Protein AF-A0A9D5RA52-F1 (afdb_monomer_lite)

Radius of gyration: 27.97 Å; chains: 1; bounding box: 70×40×98 Å

Structure (mmCIF, N/CA/C/O backbone):
data_AF-A0A9D5RA52-F1
#
_entry.id   AF-A0A9D5RA52-F1
#
loop_
_atom_site.group_PDB
_atom_site.id
_atom_site.type_symbol
_atom_site.label_atom_id
_atom_site.label_alt_id
_atom_site.label_comp_id
_atom_site.label_asym_id
_atom_site.label_entity_id
_atom_site.label_seq_id
_atom_site.pdbx_PDB_ins_code
_atom_site.Cartn_x
_atom_site.Cartn_y
_atom_site.Cartn_z
_atom_site.occupancy
_atom_site.B_iso_or_equiv
_atom_site.auth_seq_id
_atom_site.auth_comp_id
_atom_site.auth_asym_id
_atom_site.auth_atom_id
_atom_site.pdbx_PDB_model_num
ATOM 1 N N . MET A 1 1 ? 50.352 -23.215 -69.729 1.00 33.91 1 MET A N 1
ATOM 2 C CA . MET A 1 1 ? 50.800 -24.127 -68.651 1.00 33.91 1 MET A CA 1
ATOM 3 C C . MET A 1 1 ? 51.083 -23.290 -67.399 1.00 33.91 1 MET A C 1
ATOM 5 O O . MET A 1 1 ? 51.862 -22.359 -67.508 1.00 33.91 1 MET A O 1
ATOM 9 N N . LYS A 1 2 ? 50.425 -23.619 -66.269 1.00 36.16 2 LYS A N 1
ATOM 10 C CA . LYS A 1 2 ? 50.589 -23.120 -64.872 1.00 36.16 2 LYS A CA 1
ATOM 11 C C . LYS A 1 2 ? 50.093 -21.704 -64.461 1.00 36.16 2 LYS A C 1
ATOM 13 O O . LYS A 1 2 ? 50.838 -20.739 -64.425 1.00 36.16 2 LYS A O 1
ATOM 18 N N . THR A 1 3 ? 48.811 -21.676 -64.070 1.00 39.06 3 THR A N 1
ATOM 19 C CA . THR A 1 3 ? 48.160 -21.135 -62.836 1.00 39.06 3 THR A CA 1
ATOM 20 C C . THR A 1 3 ? 48.939 -20.335 -61.768 1.00 39.06 3 THR A C 1
ATOM 22 O O . THR A 1 3 ? 49.945 -20.840 -61.271 1.00 39.06 3 THR A O 1
ATOM 25 N N . LYS A 1 4 ? 48.297 -19.275 -61.218 1.00 39.50 4 LYS A N 1
ATOM 26 C CA . LYS A 1 4 ? 47.919 -19.114 -59.774 1.00 39.50 4 LYS A CA 1
ATOM 27 C C . LYS A 1 4 ? 47.053 -17.848 -59.513 1.00 39.50 4 LYS A C 1
ATOM 29 O O . LYS A 1 4 ? 47.484 -16.750 -59.824 1.00 39.50 4 LYS A O 1
ATOM 34 N N . SER A 1 5 ? 45.757 -18.023 -59.192 1.00 37.44 5 SER A N 1
ATOM 35 C CA . SER A 1 5 ? 45.053 -17.760 -57.896 1.00 37.44 5 SER A CA 1
ATOM 36 C C . SER A 1 5 ? 44.800 -16.275 -57.549 1.00 37.44 5 SER A C 1
ATOM 38 O O . SER A 1 5 ? 45.741 -15.561 -57.237 1.00 37.44 5 SER A O 1
ATOM 40 N N . ARG A 1 6 ? 43.579 -15.739 -57.743 1.00 44.03 6 ARG A N 1
ATOM 41 C CA . ARG A 1 6 ? 42.408 -15.670 -56.814 1.00 44.03 6 ARG A CA 1
ATOM 42 C C . ARG A 1 6 ? 42.654 -14.870 -55.517 1.00 44.03 6 ARG A C 1
ATOM 44 O O . ARG A 1 6 ? 43.386 -15.346 -54.667 1.00 44.03 6 ARG A O 1
ATOM 51 N N . ASN A 1 7 ? 41.946 -13.741 -55.384 1.00 39.06 7 ASN A N 1
ATOM 52 C CA . ASN A 1 7 ? 41.422 -13.094 -54.160 1.00 39.06 7 ASN A CA 1
ATOM 53 C C . ASN A 1 7 ? 40.363 -12.073 -54.647 1.00 39.06 7 ASN A C 1
ATOM 55 O O . ASN A 1 7 ? 40.723 -11.011 -55.134 1.00 39.06 7 ASN A O 1
ATOM 59 N N . LEU A 1 8 ? 39.104 -12.439 -54.908 1.00 34.97 8 LEU A N 1
ATOM 60 C CA . LEU A 1 8 ? 37.992 -12.659 -53.968 1.00 34.97 8 LEU A CA 1
ATOM 61 C C . LEU A 1 8 ? 37.788 -11.498 -52.970 1.00 34.97 8 LEU A C 1
ATOM 63 O O . LEU A 1 8 ? 38.053 -11.650 -51.784 1.00 34.97 8 LEU A O 1
ATOM 67 N N . ILE A 1 9 ? 37.287 -10.352 -53.444 1.00 37.38 9 ILE A N 1
ATOM 68 C CA . ILE A 1 9 ? 36.588 -9.388 -52.581 1.00 37.38 9 ILE A CA 1
ATOM 69 C C . ILE A 1 9 ? 35.105 -9.746 -52.653 1.00 37.38 9 ILE A C 1
ATOM 71 O O . ILE A 1 9 ? 34.437 -9.525 -53.662 1.00 37.38 9 ILE A O 1
ATOM 75 N N . VAL A 1 10 ? 34.634 -10.398 -51.594 1.00 37.44 10 VAL A N 1
ATOM 76 C CA . VAL A 1 10 ? 33.229 -10.734 -51.376 1.00 37.44 10 VAL A CA 1
ATOM 77 C C . VAL A 1 10 ? 32.515 -9.464 -50.926 1.00 37.44 10 VAL A C 1
ATOM 79 O O . VAL A 1 10 ? 32.794 -8.930 -49.857 1.00 37.44 10 VAL A O 1
ATOM 82 N N . VAL A 1 11 ? 31.592 -8.989 -51.755 1.00 38.44 11 VAL A N 1
ATOM 83 C CA . VAL A 1 11 ? 30.575 -8.001 -51.388 1.00 38.44 11 VAL A CA 1
ATOM 84 C C . VAL A 1 11 ? 29.595 -8.699 -50.442 1.00 38.44 11 VAL A C 1
ATOM 86 O O . VAL A 1 11 ? 28.806 -9.529 -50.888 1.00 38.44 11 VAL A O 1
AT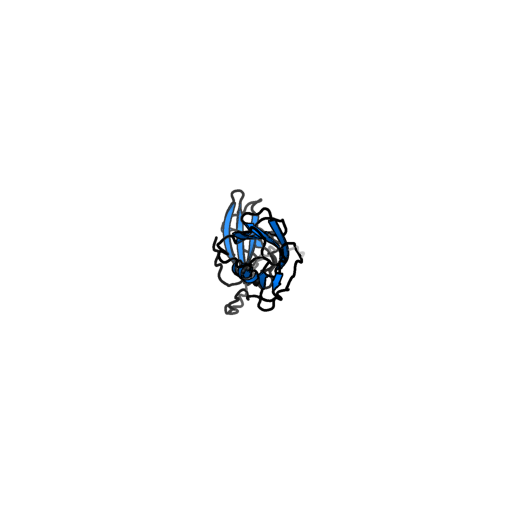OM 89 N N . PHE A 1 12 ? 29.656 -8.414 -49.139 1.00 33.97 12 PHE A N 1
ATOM 90 C CA . PHE A 1 12 ? 28.629 -8.859 -48.192 1.00 33.97 12 PHE A CA 1
ATOM 91 C C . PHE A 1 12 ? 27.568 -7.762 -48.062 1.00 33.97 12 PHE A C 1
ATOM 93 O O . PHE A 1 12 ? 27.671 -6.843 -47.255 1.00 33.97 12 PHE A O 1
ATOM 100 N N . LEU A 1 13 ? 26.562 -7.856 -48.927 1.00 32.31 13 LEU A N 1
ATOM 101 C CA . LEU A 1 13 ? 25.319 -7.100 -48.857 1.00 32.31 13 LEU A CA 1
ATOM 102 C C . LEU A 1 13 ? 24.406 -7.844 -47.864 1.00 32.31 13 LEU A C 1
ATOM 104 O O . LEU A 1 13 ? 23.760 -8.824 -48.230 1.00 32.31 13 LEU A O 1
ATOM 108 N N . MET A 1 14 ? 24.408 -7.456 -46.588 1.00 33.59 14 MET A N 1
ATOM 109 C CA . MET A 1 14 ? 23.508 -8.047 -45.589 1.00 33.59 14 MET A CA 1
ATOM 110 C C . MET A 1 14 ? 22.156 -7.325 -45.649 1.00 33.59 14 MET A C 1
ATOM 112 O O . MET A 1 14 ? 21.929 -6.323 -44.980 1.00 33.59 14 MET A O 1
ATOM 116 N N . VAL A 1 15 ? 21.265 -7.821 -46.508 1.00 33.69 15 VAL A N 1
ATOM 117 C CA . VAL A 1 15 ? 19.844 -7.451 -46.520 1.00 33.69 15 VAL A CA 1
ATOM 118 C C . VAL A 1 15 ? 19.161 -8.287 -45.444 1.00 33.69 15 VAL A C 1
ATOM 120 O O . VAL A 1 15 ? 18.898 -9.471 -45.645 1.00 33.69 15 VAL A O 1
ATOM 123 N N . PHE A 1 16 ? 18.907 -7.689 -44.281 1.00 36.25 16 PHE A N 1
ATOM 124 C CA . PHE A 1 16 ? 18.055 -8.294 -43.262 1.00 36.25 16 PHE A CA 1
ATOM 125 C C . PHE A 1 16 ? 16.600 -8.010 -43.654 1.00 36.25 16 PHE A C 1
ATOM 127 O O . PHE A 1 16 ? 16.095 -6.901 -43.486 1.00 36.25 16 PHE A O 1
ATOM 134 N N . ALA A 1 17 ? 15.949 -8.992 -44.277 1.00 34.25 17 ALA A N 1
ATOM 135 C CA . ALA A 1 17 ? 14.541 -8.915 -44.636 1.00 34.25 17 ALA A CA 1
ATOM 136 C C . ALA A 1 17 ? 13.691 -8.992 -43.359 1.00 34.25 17 ALA A C 1
ATOM 138 O O . ALA A 1 17 ? 13.473 -10.066 -42.801 1.00 34.25 17 ALA A O 1
ATOM 139 N N . PHE A 1 18 ? 13.236 -7.833 -42.893 1.00 35.62 18 PHE A N 1
ATOM 140 C CA . PHE A 1 18 ? 12.269 -7.704 -41.811 1.00 35.62 18 PHE A CA 1
ATOM 141 C C . PHE A 1 18 ? 10.879 -8.037 -42.369 1.00 35.62 18 PHE A C 1
ATOM 143 O O . PHE A 1 18 ? 10.234 -7.218 -43.024 1.00 35.62 18 PHE A O 1
ATOM 150 N N . VAL A 1 19 ? 10.441 -9.283 -42.190 1.00 34.47 19 VAL A N 1
ATOM 151 C CA . VAL A 1 19 ? 9.079 -9.704 -42.530 1.00 34.47 19 VAL A CA 1
ATOM 152 C C . VAL A 1 19 ? 8.165 -9.282 -41.380 1.00 34.47 19 VAL A C 1
ATOM 154 O O . VAL A 1 19 ? 8.004 -10.009 -40.404 1.00 34.47 19 VAL A O 1
ATOM 157 N N . CYS A 1 20 ? 7.571 -8.091 -41.494 1.00 35.75 20 CYS A N 1
ATOM 158 C CA . CYS A 1 20 ? 6.449 -7.669 -40.655 1.00 35.75 20 CYS A CA 1
ATOM 159 C C . CYS A 1 20 ? 5.218 -8.521 -40.987 1.00 35.75 20 CYS A C 1
ATOM 161 O O . CYS A 1 20 ? 4.460 -8.210 -41.908 1.00 35.75 20 CYS A O 1
ATOM 163 N N . GLY A 1 21 ? 5.004 -9.593 -40.228 1.00 35.12 21 GLY A N 1
ATOM 164 C CA . GLY A 1 21 ? 3.682 -10.195 -40.109 1.00 35.12 21 GLY A CA 1
ATOM 165 C C . GLY A 1 21 ? 2.766 -9.212 -39.388 1.00 35.12 21 GLY A C 1
ATOM 166 O O . GLY A 1 21 ? 2.884 -9.030 -38.180 1.00 35.12 21 GLY A O 1
ATOM 167 N N . VAL A 1 22 ? 1.876 -8.555 -40.132 1.00 36.81 22 VAL A N 1
ATOM 168 C CA . VAL A 1 22 ? 0.819 -7.710 -39.571 1.00 36.81 22 VAL A CA 1
ATOM 169 C C . VAL A 1 22 ? -0.213 -8.632 -38.926 1.00 36.81 22 VAL A C 1
ATOM 171 O O . VAL A 1 22 ? -1.174 -9.054 -39.566 1.00 36.81 22 VAL A O 1
ATOM 174 N N . PHE A 1 23 ? -0.008 -8.982 -37.660 1.00 37.00 23 PHE A N 1
ATOM 175 C CA . PHE A 1 23 ? -1.112 -9.439 -36.830 1.00 37.00 23 PHE A CA 1
ATOM 176 C C . PHE A 1 23 ? -1.843 -8.195 -36.341 1.00 37.00 23 PHE A C 1
ATOM 178 O O . PHE A 1 23 ? -1.255 -7.329 -35.696 1.00 37.00 23 PHE A O 1
ATOM 185 N N . ALA A 1 24 ? -3.124 -8.089 -36.690 1.00 31.97 24 ALA A N 1
ATOM 186 C CA . ALA A 1 24 ? -4.017 -7.134 -36.063 1.00 31.97 24 ALA A CA 1
ATOM 187 C C . ALA A 1 24 ? -4.096 -7.493 -34.575 1.00 31.97 24 ALA A C 1
ATOM 189 O O . ALA A 1 24 ? -4.827 -8.400 -34.182 1.00 31.97 24 ALA A O 1
ATOM 190 N N . VAL A 1 25 ? -3.298 -6.812 -33.755 1.00 37.78 25 VAL A N 1
ATOM 191 C CA . VAL A 1 25 ? -3.443 -6.855 -32.305 1.00 37.78 25 VAL A CA 1
ATOM 192 C C . VAL A 1 25 ? -4.688 -6.030 -32.014 1.00 37.78 25 VAL A C 1
ATOM 194 O O . VAL A 1 25 ? -4.645 -4.803 -31.968 1.00 37.78 25 VAL A O 1
ATOM 197 N N . THR A 1 26 ? -5.846 -6.681 -31.922 1.00 34.94 26 THR A N 1
ATOM 198 C CA . THR A 1 26 ? -7.008 -6.027 -31.321 1.00 34.94 26 THR A CA 1
ATOM 199 C C . THR A 1 26 ? -6.594 -5.640 -29.904 1.00 34.94 26 THR A C 1
ATOM 201 O O . THR A 1 26 ? -6.104 -6.526 -29.196 1.00 34.94 26 THR A O 1
ATOM 204 N N . PRO A 1 27 ? -6.734 -4.372 -29.479 1.00 33.72 27 PRO A N 1
ATOM 205 C CA . PRO A 1 27 ? -6.420 -4.001 -28.111 1.00 33.72 27 PRO A CA 1
ATOM 206 C C . PRO A 1 27 ? -7.337 -4.810 -27.197 1.00 33.72 27 PRO A C 1
ATOM 208 O O . PRO A 1 27 ? -8.539 -4.561 -27.121 1.00 33.72 27 PRO A O 1
ATOM 211 N N . LEU A 1 28 ? -6.773 -5.827 -26.545 1.00 34.44 28 LEU A N 1
ATOM 212 C CA . LEU A 1 28 ? -7.390 -6.406 -25.369 1.00 34.44 28 LEU A CA 1
ATOM 213 C C . LEU A 1 28 ? -7.326 -5.284 -24.337 1.00 34.44 28 LEU A C 1
ATOM 215 O O . LEU A 1 28 ? -6.237 -4.872 -23.934 1.00 34.44 28 LEU A O 1
ATOM 219 N N . THR A 1 29 ? -8.478 -4.733 -23.980 1.00 36.31 29 THR A N 1
ATOM 220 C CA . THR A 1 29 ? -8.625 -3.865 -22.817 1.00 36.31 29 THR A CA 1
ATOM 221 C C . THR A 1 29 ? -8.191 -4.665 -21.593 1.00 36.31 29 THR A C 1
ATOM 223 O O . THR A 1 29 ? -8.967 -5.413 -21.005 1.00 36.31 29 THR A O 1
ATOM 226 N N . ALA A 1 30 ? -6.910 -4.563 -21.248 1.00 36.31 30 ALA A N 1
ATOM 227 C CA . ALA A 1 30 ? -6.361 -5.104 -20.022 1.00 36.31 30 ALA A CA 1
ATOM 228 C C . ALA A 1 30 ? -6.582 -4.049 -18.943 1.00 36.31 30 ALA A C 1
ATOM 230 O O . ALA A 1 30 ? -5.702 -3.249 -18.641 1.00 36.31 30 ALA A O 1
ATOM 231 N N . ASN A 1 31 ? -7.786 -4.039 -18.375 1.00 45.06 31 ASN A N 1
ATOM 232 C CA . ASN A 1 31 ? -7.954 -3.464 -17.051 1.00 45.06 31 ASN A CA 1
ATOM 233 C C . ASN A 1 31 ? -6.973 -4.220 -16.144 1.00 45.06 31 ASN A C 1
ATOM 235 O O . ASN A 1 31 ? -6.994 -5.453 -16.165 1.00 45.06 31 ASN A O 1
ATOM 239 N N . ALA A 1 32 ? -6.124 -3.531 -15.373 1.00 48.47 32 ALA A N 1
ATOM 240 C CA . ALA A 1 32 ? -5.515 -4.157 -14.203 1.00 48.47 32 ALA A CA 1
ATOM 241 C C . ALA A 1 32 ? -6.683 -4.729 -13.395 1.00 48.47 32 ALA A C 1
ATOM 243 O O . ALA A 1 32 ? -7.509 -3.967 -12.887 1.00 48.47 32 ALA A O 1
ATOM 244 N N . ALA A 1 33 ? -6.864 -6.049 -13.442 1.00 56.44 33 ALA A N 1
ATOM 245 C CA . ALA A 1 33 ? -8.065 -6.656 -12.909 1.00 56.44 33 ALA A CA 1
ATOM 246 C C . ALA A 1 33 ? -8.063 -6.394 -11.406 1.00 56.44 33 ALA A C 1
ATOM 248 O O . ALA A 1 33 ? -7.079 -6.680 -10.723 1.00 56.44 33 ALA A O 1
ATOM 249 N N . GLU A 1 34 ? -9.145 -5.807 -10.894 1.00 60.78 34 GLU A N 1
ATOM 250 C CA . GLU A 1 34 ? -9.331 -5.785 -9.455 1.00 60.78 34 GLU A CA 1
ATOM 251 C C . GLU A 1 34 ? -9.387 -7.236 -8.983 1.00 60.78 34 GLU A C 1
ATOM 253 O O . GLU A 1 34 ? -10.188 -8.047 -9.464 1.00 60.78 34 GLU A O 1
ATOM 258 N N . ARG A 1 35 ? -8.492 -7.571 -8.062 1.00 65.75 35 ARG A N 1
ATOM 259 C CA . ARG A 1 35 ? -8.339 -8.908 -7.526 1.00 65.75 35 ARG A CA 1
ATOM 260 C C . ARG A 1 35 ? -9.517 -9.224 -6.605 1.00 65.75 35 ARG A C 1
ATOM 262 O O . ARG A 1 35 ? -9.492 -8.941 -5.406 1.00 65.75 35 ARG A O 1
ATOM 269 N N . ALA A 1 36 ? -10.563 -9.808 -7.184 1.00 65.25 36 ALA A N 1
ATOM 270 C CA . ALA A 1 36 ? -11.794 -10.165 -6.481 1.00 65.25 36 ALA A CA 1
ATOM 271 C C . ALA A 1 36 ? -11.682 -11.453 -5.637 1.00 65.25 36 ALA A C 1
ATOM 273 O O . ALA A 1 36 ? -12.564 -11.723 -4.827 1.00 65.25 36 ALA A O 1
ATOM 274 N N . ASP A 1 37 ? -10.623 -12.251 -5.811 1.00 70.62 37 ASP A N 1
ATOM 275 C CA . ASP A 1 37 ? -10.425 -13.558 -5.161 1.00 70.62 37 ASP A CA 1
ATOM 276 C C . ASP A 1 37 ? -9.571 -13.504 -3.883 1.00 70.62 37 ASP A C 1
ATOM 278 O O . ASP A 1 37 ? -9.225 -14.546 -3.323 1.00 70.62 37 ASP A O 1
ATOM 282 N N . ARG A 1 38 ? -9.193 -12.313 -3.409 1.00 82.06 38 ARG A N 1
ATOM 283 C CA . ARG A 1 38 ? -8.396 -12.208 -2.183 1.00 82.06 38 ARG A CA 1
ATOM 284 C C . ARG A 1 38 ? -9.237 -12.525 -0.944 1.00 82.06 38 ARG A C 1
ATOM 286 O O . ARG A 1 38 ? -10.377 -12.082 -0.810 1.00 82.06 38 ARG A O 1
ATOM 293 N N . ASP A 1 39 ? -8.624 -13.237 -0.010 1.00 85.69 39 ASP A N 1
ATOM 294 C CA . ASP A 1 39 ? -9.223 -13.533 1.286 1.00 85.69 39 ASP A CA 1
ATOM 295 C C . ASP A 1 39 ? -8.891 -12.424 2.298 1.00 85.69 39 ASP A C 1
ATOM 297 O O . ASP A 1 39 ? -7.739 -11.991 2.412 1.00 85.69 39 ASP A O 1
ATOM 301 N N . ILE A 1 40 ? -9.902 -11.954 3.030 1.00 90.94 40 ILE A N 1
ATOM 302 C CA . ILE A 1 40 ? -9.732 -10.994 4.125 1.00 90.94 40 ILE A CA 1
ATOM 303 C C . ILE A 1 40 ? -9.774 -11.783 5.426 1.00 90.94 40 ILE A C 1
ATOM 305 O O . ILE A 1 40 ? -10.829 -12.212 5.897 1.00 90.94 40 ILE A O 1
ATOM 309 N N . VAL A 1 41 ? -8.604 -11.937 6.035 1.00 92.31 41 VAL A N 1
ATOM 310 C CA . VAL A 1 41 ? -8.467 -12.704 7.267 1.00 92.31 41 VAL A CA 1
ATOM 311 C C . VAL A 1 41 ? -8.920 -11.851 8.446 1.00 92.31 41 VAL A C 1
ATOM 313 O O . VAL A 1 41 ? -8.336 -10.808 8.739 1.00 92.31 41 VAL A O 1
ATOM 316 N N . ALA A 1 42 ? -9.952 -12.305 9.156 1.00 94.25 42 ALA A N 1
ATOM 317 C CA . ALA A 1 42 ? -10.346 -11.679 10.409 1.00 94.25 42 ALA A CA 1
ATOM 318 C C . ALA A 1 42 ? -9.238 -11.844 11.461 1.00 94.25 42 ALA A C 1
ATOM 320 O O . ALA A 1 42 ? -8.644 -12.915 11.595 1.00 94.25 42 ALA A O 1
ATOM 321 N N . VAL A 1 43 ? -8.977 -10.794 12.237 1.00 96.12 43 VAL A N 1
ATOM 322 C CA . VAL A 1 43 ? -7.940 -10.794 13.275 1.00 96.12 43 VAL A CA 1
ATOM 323 C C . VAL A 1 43 ? -8.507 -10.196 14.551 1.00 96.12 43 VAL A C 1
ATOM 325 O O . VAL A 1 43 ? -8.986 -9.066 14.536 1.00 96.12 43 VAL A O 1
ATOM 328 N N . ASP A 1 44 ? -8.399 -10.919 15.664 1.00 94.69 44 ASP A N 1
ATOM 329 C CA . ASP A 1 44 ? -8.536 -10.349 17.006 1.00 94.69 44 ASP A CA 1
ATOM 330 C C . ASP A 1 44 ? -7.136 -10.206 17.607 1.00 94.69 44 ASP A C 1
ATOM 332 O O . ASP A 1 44 ? -6.371 -11.169 17.679 1.00 94.69 44 ASP A O 1
ATOM 336 N N . SER A 1 45 ? -6.767 -8.979 17.966 1.00 92.00 45 SER A N 1
ATOM 337 C CA . SER A 1 45 ? -5.428 -8.691 18.483 1.00 92.00 45 SER A CA 1
ATOM 338 C C . SER A 1 45 ? -5.254 -9.053 19.957 1.00 92.00 45 SER A C 1
ATOM 340 O O . SER A 1 45 ? -4.113 -9.179 20.402 1.00 92.00 45 SER A O 1
ATOM 342 N N . GLY A 1 46 ? -6.347 -9.145 20.730 1.00 91.06 46 GLY A N 1
ATOM 343 C CA . GLY A 1 46 ? -6.299 -9.278 22.190 1.00 91.06 46 GLY A CA 1
ATOM 344 C C . GLY A 1 46 ? -5.511 -8.169 22.905 1.00 91.06 46 GLY A C 1
ATOM 345 O O . GLY A 1 46 ? -5.055 -8.364 24.032 1.00 91.06 46 GLY A O 1
ATOM 346 N N . ASN A 1 47 ? -5.274 -7.033 22.240 1.00 96.56 47 ASN A N 1
ATOM 347 C CA . ASN A 1 47 ? -4.485 -5.941 22.797 1.00 96.56 47 ASN A CA 1
ATOM 348 C C . ASN A 1 47 ? -5.301 -5.111 23.802 1.00 96.56 47 ASN A C 1
ATOM 350 O O . ASN A 1 47 ? -6.484 -5.346 24.025 1.00 96.56 47 ASN A O 1
ATOM 354 N N . SER A 1 48 ? -4.678 -4.101 24.410 1.00 96.38 48 SER A N 1
ATOM 355 C CA . SER A 1 48 ? -5.314 -3.266 25.439 1.00 96.38 48 SER A CA 1
ATOM 356 C C . SER A 1 48 ? -6.558 -2.500 24.972 1.00 96.38 48 SER A C 1
ATOM 358 O O . SER A 1 48 ? -7.299 -2.000 25.817 1.00 96.38 48 SER A O 1
ATOM 360 N N . PHE A 1 49 ? -6.774 -2.367 23.660 1.00 96.12 49 PHE A N 1
ATOM 361 C CA . PHE A 1 49 ? -7.956 -1.734 23.067 1.00 96.12 49 PHE A CA 1
ATOM 362 C C . PHE A 1 49 ? -8.917 -2.778 22.475 1.00 96.12 49 PHE A C 1
ATOM 364 O O . PHE A 1 49 ? -9.894 -2.397 21.841 1.00 96.12 49 PHE A O 1
ATOM 371 N N . ASN A 1 50 ? -8.641 -4.080 22.632 1.00 96.31 50 ASN A N 1
ATOM 372 C CA . ASN A 1 50 ? -9.374 -5.182 22.005 1.00 96.31 50 ASN A CA 1
ATOM 373 C C . ASN A 1 50 ? -9.639 -4.926 20.509 1.00 96.31 50 ASN A C 1
ATOM 375 O O . ASN A 1 50 ? -10.777 -4.999 20.039 1.00 96.31 50 ASN A O 1
ATOM 379 N N . MET A 1 51 ? -8.590 -4.554 19.766 1.00 96.88 51 MET A N 1
ATOM 380 C CA . MET A 1 51 ? -8.721 -4.261 18.337 1.00 96.88 51 MET A CA 1
ATOM 381 C C . MET A 1 51 ? -9.081 -5.526 17.554 1.00 96.88 51 MET A C 1
ATOM 383 O O . MET A 1 51 ? -8.445 -6.570 17.737 1.00 96.88 51 MET A O 1
ATOM 387 N N . ARG A 1 52 ? -10.060 -5.405 16.652 1.00 97.00 52 ARG A N 1
ATOM 388 C CA . ARG A 1 52 ? -10.584 -6.495 15.819 1.00 97.00 52 ARG A CA 1
ATOM 389 C C . ARG A 1 52 ? -10.747 -6.037 14.376 1.00 97.00 52 ARG A C 1
ATOM 391 O O . ARG A 1 52 ? -11.408 -5.032 14.132 1.00 97.00 52 ARG A O 1
ATOM 398 N N . LEU A 1 53 ? -10.208 -6.792 13.427 1.00 96.88 53 LEU A N 1
ATOM 399 C CA . LEU A 1 53 ? -10.502 -6.657 12.001 1.00 96.88 53 LEU A CA 1
ATOM 400 C C . LEU A 1 53 ? -11.466 -7.775 11.596 1.00 96.88 53 LEU A C 1
ATOM 402 O O . LEU A 1 53 ? -11.175 -8.950 11.813 1.00 96.88 53 LEU A O 1
ATOM 406 N N . SER A 1 54 ? -12.619 -7.420 11.034 1.00 96.00 54 SER A N 1
ATOM 407 C CA . SER A 1 54 ? -13.600 -8.400 10.560 1.00 96.00 54 SER A CA 1
ATOM 408 C C . SER A 1 54 ? -13.224 -8.973 9.190 1.00 96.00 54 SER A C 1
ATOM 410 O O . SER A 1 54 ? -12.471 -8.361 8.437 1.00 96.00 54 SER A O 1
ATOM 412 N N . ALA A 1 55 ? -13.832 -10.103 8.817 1.00 93.12 55 ALA A N 1
ATOM 413 C CA . ALA A 1 55 ? -13.722 -10.656 7.461 1.00 93.12 55 ALA A CA 1
ATOM 414 C C . ALA A 1 55 ? -14.323 -9.728 6.380 1.00 93.12 55 ALA A C 1
ATOM 416 O O . ALA A 1 55 ? -14.019 -9.861 5.204 1.00 93.12 55 ALA A O 1
ATOM 417 N N . GLY A 1 56 ? -15.156 -8.753 6.769 1.00 91.50 56 GLY A N 1
ATOM 418 C CA . GLY A 1 56 ? -15.618 -7.679 5.883 1.00 91.50 56 GLY A CA 1
ATOM 419 C C . GLY A 1 56 ? -14.626 -6.517 5.755 1.00 91.50 56 GLY A C 1
ATOM 420 O O . GLY A 1 56 ? -14.954 -5.503 5.149 1.00 91.50 56 GLY A O 1
ATOM 421 N N . GLY A 1 57 ? -13.444 -6.618 6.371 1.00 93.81 57 GLY A N 1
ATOM 422 C CA . GLY A 1 57 ? -12.395 -5.607 6.284 1.00 93.81 57 GLY A CA 1
ATOM 423 C C . GLY A 1 57 ? -12.624 -4.367 7.145 1.00 93.81 57 GLY A C 1
ATOM 424 O O . GLY A 1 57 ? -12.021 -3.324 6.892 1.00 93.81 57 GLY A O 1
ATOM 425 N N . VAL A 1 58 ? -13.488 -4.468 8.156 1.00 94.25 58 VAL A N 1
ATOM 426 C CA . VAL A 1 58 ? -13.805 -3.369 9.073 1.00 94.25 58 VAL A CA 1
ATOM 427 C C . VAL A 1 58 ? -13.019 -3.543 10.367 1.00 94.25 58 VAL A C 1
ATOM 429 O O . VAL A 1 58 ? -13.169 -4.549 11.061 1.00 94.25 58 VAL A O 1
ATOM 432 N N . LEU A 1 59 ? -12.181 -2.561 10.686 1.00 95.69 59 LEU A N 1
ATOM 433 C CA . LEU A 1 59 ? -11.439 -2.470 11.936 1.00 95.69 59 LEU A CA 1
ATOM 434 C C . LEU A 1 59 ? -12.338 -1.869 13.014 1.00 95.69 59 LEU A C 1
ATOM 436 O O . LEU A 1 59 ? -12.989 -0.861 12.772 1.00 95.69 59 LEU A O 1
ATOM 440 N N . THR A 1 60 ? -12.330 -2.449 14.207 1.00 94.94 60 THR A N 1
ATOM 441 C CA . THR A 1 60 ? -13.041 -1.965 15.393 1.00 94.94 60 THR A CA 1
ATOM 442 C C . THR A 1 60 ? -12.166 -2.061 16.636 1.00 94.94 60 THR A C 1
ATOM 444 O O . THR A 1 60 ? -11.164 -2.778 16.636 1.00 94.94 60 THR A O 1
ATOM 447 N N . TRP A 1 61 ? -12.522 -1.328 17.688 1.00 95.25 61 TRP A N 1
ATOM 448 C CA . TRP A 1 61 ? -11.853 -1.377 18.990 1.00 95.25 61 TRP A CA 1
ATOM 449 C C . TRP A 1 61 ? -12.818 -1.005 20.118 1.00 95.25 61 TRP A C 1
ATOM 451 O O . TRP A 1 61 ? -13.910 -0.477 19.886 1.00 95.25 61 TRP A O 1
ATOM 461 N N . ASP A 1 62 ? -12.423 -1.299 21.348 1.00 94.50 62 ASP A N 1
ATOM 462 C CA . ASP A 1 62 ? -13.197 -0.989 22.541 1.00 94.50 62 ASP A CA 1
ATOM 463 C C . ASP A 1 62 ? -12.943 0.448 23.014 1.00 94.50 62 ASP A C 1
ATOM 465 O O . ASP A 1 62 ? -11.961 1.106 22.660 1.00 94.50 62 ASP A O 1
ATOM 469 N N . GLU A 1 63 ? -13.880 0.964 23.804 1.00 92.50 63 GLU A N 1
ATOM 470 C CA . GLU A 1 63 ? -13.782 2.307 24.356 1.00 92.50 63 GLU A CA 1
ATOM 471 C C . GLU A 1 63 ? -12.662 2.412 25.394 1.00 92.50 63 GLU A C 1
ATOM 473 O O . GLU A 1 63 ? -12.501 1.569 26.275 1.00 92.50 63 GLU A O 1
ATOM 478 N N . VAL A 1 64 ? -11.916 3.507 25.317 1.00 92.50 64 VAL A N 1
ATOM 479 C CA . VAL A 1 64 ? -10.858 3.857 26.250 1.00 92.50 64 VAL A CA 1
ATOM 480 C C . VAL A 1 64 ? -11.353 4.980 27.152 1.00 92.50 64 VAL A C 1
ATOM 482 O O . VAL A 1 64 ? -11.616 6.091 26.699 1.00 92.50 64 VAL A O 1
ATOM 485 N N . THR A 1 65 ? -11.441 4.712 28.455 1.00 93.19 65 THR A N 1
ATOM 486 C CA . THR A 1 65 ? -11.864 5.712 29.446 1.00 93.19 65 THR A CA 1
ATOM 487 C C . THR A 1 65 ? -11.018 6.982 29.368 1.00 93.19 65 THR A C 1
ATOM 489 O O . THR A 1 65 ? -9.785 6.911 29.440 1.00 93.19 65 THR A O 1
ATOM 492 N N . GLY A 1 66 ? -11.701 8.127 29.291 1.00 91.19 66 GLY A N 1
ATOM 493 C CA . GLY A 1 66 ? -11.096 9.457 29.202 1.00 91.19 66 GLY A CA 1
ATOM 494 C C . GLY A 1 66 ? -10.775 9.906 27.777 1.00 91.19 66 GLY A C 1
ATOM 495 O O . GLY A 1 66 ? -10.354 11.043 27.605 1.00 91.19 66 GLY A O 1
ATOM 496 N N . ALA A 1 67 ? -10.979 9.052 26.770 1.00 91.06 67 ALA A N 1
ATOM 497 C CA . ALA A 1 67 ? -10.774 9.430 25.381 1.00 91.06 67 ALA A CA 1
ATOM 498 C C . ALA A 1 67 ? -11.930 10.290 24.860 1.00 91.06 67 ALA A C 1
ATOM 500 O O . ALA A 1 67 ? -13.098 9.940 25.027 1.00 91.06 67 ALA A O 1
ATOM 501 N N . THR A 1 68 ? -11.604 11.383 24.178 1.00 89.62 68 THR A N 1
ATOM 502 C CA . THR A 1 68 ? -12.575 12.236 23.465 1.00 89.62 68 THR A CA 1
ATOM 503 C C . THR A 1 68 ? -12.770 11.814 22.008 1.00 89.62 68 THR A C 1
ATOM 505 O O . THR A 1 68 ? -13.684 12.276 21.330 1.00 89.62 68 THR A O 1
ATOM 508 N N . GLY A 1 69 ? -11.917 10.910 21.525 1.00 90.00 69 GLY A N 1
ATOM 509 C CA . GLY A 1 69 ? -11.927 10.382 20.171 1.00 90.00 69 GLY A CA 1
ATOM 510 C C . GLY A 1 69 ? -10.705 9.506 19.919 1.00 90.00 69 GLY A C 1
ATOM 511 O O . GLY A 1 69 ? -9.946 9.184 20.836 1.00 90.00 69 GLY A O 1
ATOM 512 N N . TYR A 1 70 ? -10.499 9.134 18.660 1.00 91.62 70 TYR A N 1
ATOM 513 C CA . TYR A 1 70 ? -9.401 8.259 18.258 1.00 91.62 70 TYR A CA 1
ATOM 514 C C . TYR A 1 70 ? -8.745 8.763 16.978 1.00 91.62 70 TYR A C 1
ATOM 516 O O . TYR A 1 70 ? -9.390 9.417 16.160 1.00 91.62 70 TYR A O 1
ATOM 524 N N . LYS A 1 71 ? -7.466 8.435 16.822 1.00 92.69 71 LYS A N 1
ATOM 525 C CA . LYS A 1 71 ? -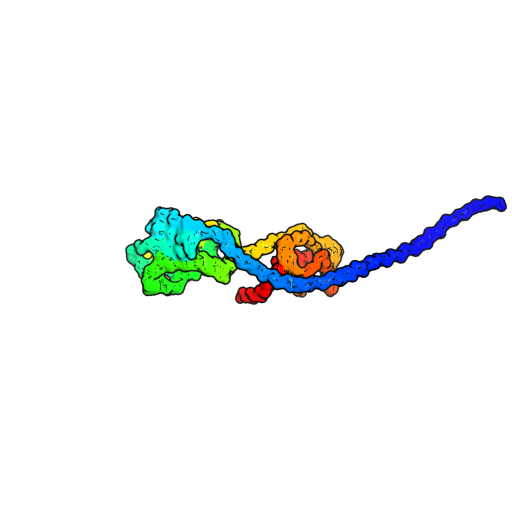6.713 8.551 15.573 1.00 92.69 71 LYS A CA 1
ATOM 526 C C . LYS A 1 71 ? -6.206 7.168 15.192 1.00 92.69 71 LYS A C 1
ATOM 528 O O . LYS A 1 71 ? -5.702 6.453 16.059 1.00 92.69 71 LYS A O 1
ATOM 533 N N . VAL A 1 72 ? -6.322 6.800 13.920 1.00 94.81 72 VAL A N 1
ATOM 534 C CA . VAL A 1 72 ? -5.729 5.564 13.394 1.00 94.81 72 VAL A CA 1
ATOM 535 C C . VAL A 1 72 ? -4.532 5.925 12.524 1.00 94.81 72 VAL A C 1
ATOM 537 O O . VAL A 1 72 ? -4.642 6.770 11.640 1.00 94.81 72 VAL A O 1
ATOM 540 N N . VAL A 1 73 ? -3.391 5.296 12.775 1.00 96.56 73 VAL A N 1
ATOM 541 C CA . VAL A 1 73 ? -2.146 5.486 12.027 1.00 96.56 73 VAL A CA 1
ATOM 542 C C . VAL A 1 73 ? -1.785 4.172 11.348 1.00 96.56 73 VAL A C 1
ATOM 544 O O . VAL A 1 73 ? -1.720 3.123 11.994 1.00 96.56 73 VAL A O 1
ATOM 547 N N . LEU A 1 74 ? -1.546 4.228 10.041 1.00 97.62 74 LEU A N 1
ATOM 548 C CA . LEU A 1 74 ? -0.993 3.119 9.277 1.00 97.62 74 LEU A CA 1
ATOM 549 C C . LEU A 1 74 ? 0.520 3.266 9.201 1.00 97.62 74 LEU A C 1
ATOM 551 O O . LEU A 1 74 ? 1.038 4.271 8.711 1.00 97.62 74 LEU A O 1
ATOM 555 N N . LEU A 1 75 ? 1.216 2.227 9.636 1.00 97.62 75 LEU A N 1
ATOM 556 C CA . LEU A 1 75 ? 2.663 2.132 9.596 1.00 97.62 75 LEU A CA 1
ATOM 557 C C . LEU A 1 75 ? 3.064 1.050 8.590 1.00 97.62 75 LEU A C 1
ATOM 559 O O . LEU A 1 75 ? 2.496 -0.049 8.589 1.00 97.62 75 LEU A O 1
ATOM 563 N N . ASN A 1 76 ? 4.060 1.341 7.755 1.00 91.69 76 ASN A N 1
ATOM 564 C CA . ASN A 1 76 ? 4.676 0.329 6.895 1.00 91.69 76 ASN A CA 1
ATOM 565 C C . ASN A 1 76 ? 5.535 -0.658 7.716 1.00 91.69 76 ASN A C 1
ATOM 567 O O . ASN A 1 76 ? 5.687 -0.527 8.933 1.00 91.69 76 ASN A O 1
ATOM 571 N N . SER A 1 77 ? 6.127 -1.653 7.053 1.00 89.12 77 SER A N 1
ATOM 572 C CA . SER A 1 77 ? 6.991 -2.659 7.692 1.00 89.12 77 SER A CA 1
ATOM 573 C C . SER A 1 77 ? 8.245 -2.081 8.367 1.00 89.12 77 SER A C 1
ATOM 575 O O . SER A 1 77 ? 8.815 -2.730 9.241 1.00 89.12 77 SER A O 1
ATOM 577 N N . MET A 1 78 ? 8.651 -0.859 8.004 1.00 89.94 78 MET A N 1
ATOM 578 C CA . MET A 1 78 ? 9.760 -0.125 8.624 1.00 89.94 78 MET A CA 1
ATOM 579 C C . MET A 1 78 ? 9.318 0.728 9.826 1.00 89.94 78 MET A C 1
ATOM 581 O O . MET A 1 78 ? 10.142 1.418 10.423 1.00 89.94 78 MET A O 1
ATOM 585 N N . GLY A 1 79 ? 8.030 0.712 10.184 1.00 90.62 79 GLY A N 1
ATOM 586 C CA . GLY A 1 79 ? 7.481 1.515 11.279 1.00 90.62 79 GLY A CA 1
ATOM 587 C C . GLY A 1 79 ? 7.300 2.997 10.937 1.00 90.62 79 GLY A C 1
ATOM 588 O O . GLY A 1 79 ? 7.158 3.814 11.842 1.00 90.62 79 GLY A O 1
ATOM 589 N N . GLN A 1 80 ? 7.311 3.365 9.654 1.00 93.62 80 GLN A N 1
ATOM 590 C CA . GLN A 1 80 ? 7.065 4.739 9.217 1.00 93.62 80 GLN A CA 1
ATOM 591 C C . GLN A 1 80 ? 5.570 4.967 9.009 1.00 93.62 80 GLN A C 1
ATOM 593 O O . GLN A 1 80 ? 4.904 4.132 8.393 1.00 93.62 80 GLN A O 1
ATOM 598 N N . SER A 1 81 ? 5.060 6.108 9.482 1.00 95.88 81 SER A N 1
ATOM 599 C CA . SER A 1 81 ? 3.680 6.531 9.222 1.00 95.88 81 SER A CA 1
ATOM 600 C C . SER A 1 81 ? 3.510 6.835 7.736 1.00 95.88 81 SER A C 1
ATOM 602 O O . SER A 1 81 ? 4.245 7.652 7.182 1.00 95.88 81 SER A O 1
ATOM 604 N N . ILE A 1 82 ? 2.559 6.158 7.095 1.00 95.12 82 ILE A N 1
ATOM 605 C CA . ILE A 1 82 ? 2.227 6.346 5.674 1.00 95.12 82 ILE A CA 1
ATOM 606 C C . ILE A 1 82 ? 0.801 6.861 5.466 1.00 95.12 82 ILE A C 1
ATOM 608 O O . ILE A 1 82 ? 0.454 7.292 4.366 1.00 95.12 82 ILE A O 1
ATOM 612 N N . ARG A 1 83 ? -0.036 6.810 6.508 1.00 94.69 83 ARG A N 1
ATOM 613 C CA . ARG A 1 83 ? -1.388 7.369 6.504 1.00 94.69 83 ARG A CA 1
ATOM 614 C C . ARG A 1 83 ? -1.862 7.614 7.924 1.00 94.69 83 ARG A C 1
ATOM 616 O O . ARG A 1 83 ? -1.628 6.799 8.813 1.00 94.69 83 ARG A O 1
ATOM 623 N N . GLU A 1 84 ? -2.598 8.702 8.102 1.00 93.69 84 GLU A N 1
ATOM 624 C CA . GLU A 1 84 ? -3.332 8.983 9.328 1.00 93.69 84 GLU A CA 1
ATOM 625 C C . GLU A 1 84 ? -4.805 9.221 8.988 1.00 93.69 84 GLU A C 1
ATOM 627 O O . GLU A 1 84 ? -5.133 9.963 8.058 1.00 93.69 84 GLU A O 1
ATOM 632 N N . TRP A 1 85 ? -5.692 8.576 9.741 1.00 91.12 85 TRP A N 1
ATOM 633 C CA . TRP A 1 85 ? -7.120 8.865 9.762 1.00 91.12 85 TRP A CA 1
ATOM 634 C C . TRP A 1 85 ? -7.423 9.563 11.084 1.00 91.12 85 TRP A C 1
ATOM 636 O O . TRP A 1 85 ? -7.509 8.932 12.141 1.00 91.12 85 TRP A O 1
ATOM 646 N N . ASP A 1 86 ? -7.499 10.890 11.001 1.00 84.38 86 ASP A N 1
ATOM 647 C CA . ASP A 1 86 ? -7.675 11.797 12.142 1.00 84.38 86 ASP A CA 1
ATOM 648 C C . ASP A 1 86 ? -9.032 12.525 12.118 1.00 84.38 86 ASP A C 1
ATOM 650 O O . ASP A 1 86 ? -9.505 13.018 13.146 1.00 84.38 86 ASP A O 1
ATOM 654 N N . ASN A 1 87 ? -9.671 12.555 10.942 1.00 55.09 87 ASN A N 1
ATOM 655 C CA . ASN A 1 87 ? -10.949 13.215 10.722 1.00 55.09 87 ASN A CA 1
ATOM 656 C C . ASN A 1 87 ? -12.041 12.505 11.519 1.00 55.09 87 ASN A C 1
ATOM 658 O O . ASN A 1 87 ? -12.453 11.405 11.165 1.00 55.09 87 ASN A O 1
ATOM 662 N N . ASP A 1 88 ? -12.504 13.157 12.578 1.00 50.62 88 ASP A N 1
ATOM 663 C CA . ASP A 1 88 ? -13.878 13.091 13.047 1.00 50.62 88 ASP A CA 1
ATOM 664 C C . ASP A 1 88 ? -14.563 11.711 12.971 1.00 50.62 88 ASP A C 1
ATOM 666 O O . ASP A 1 88 ? -15.657 11.557 12.433 1.00 50.62 88 ASP A O 1
ATOM 670 N N . LEU A 1 89 ? -14.021 10.730 13.703 1.00 52.91 89 LEU A N 1
ATOM 671 C CA . LEU A 1 89 ? -14.850 9.719 14.383 1.00 52.91 89 LEU A CA 1
ATOM 672 C C . LEU A 1 89 ? -15.664 10.390 15.520 1.00 52.91 89 LEU A C 1
ATOM 674 O O . LEU A 1 89 ? -15.815 9.824 16.604 1.00 52.91 89 LEU A O 1
ATOM 678 N N . THR A 1 90 ? -16.166 11.615 15.294 1.00 43.53 90 THR A N 1
ATOM 679 C CA . THR A 1 90 ? -16.822 12.547 16.237 1.00 43.53 90 THR A CA 1
ATOM 680 C C . THR A 1 90 ? -18.116 12.012 16.836 1.00 43.53 90 THR A C 1
ATOM 682 O O . THR A 1 90 ? -18.675 12.633 17.731 1.00 43.53 90 THR A O 1
ATOM 685 N N . ASN A 1 91 ? -18.543 10.817 16.432 1.00 49.38 91 ASN A N 1
ATOM 686 C CA . ASN A 1 91 ? -19.617 10.067 17.073 1.00 49.38 91 ASN A CA 1
ATOM 687 C C . ASN A 1 91 ? -19.121 8.826 17.820 1.00 49.38 91 ASN A C 1
ATOM 689 O O . ASN A 1 91 ? -19.862 7.853 17.955 1.00 49.38 91 ASN A O 1
ATOM 693 N N . ASN A 1 92 ? -17.874 8.830 18.306 1.00 56.72 92 ASN A N 1
ATOM 694 C CA . ASN A 1 92 ? -17.325 7.707 19.066 1.00 56.72 92 ASN A CA 1
ATOM 695 C C . ASN A 1 92 ? -17.322 6.407 18.234 1.00 56.72 92 ASN A C 1
ATOM 697 O O . ASN A 1 92 ? -17.434 5.300 18.767 1.00 56.72 92 ASN A O 1
ATOM 701 N N . SER A 1 93 ? -17.263 6.535 16.903 1.00 66.00 93 SER A N 1
ATOM 702 C CA . SER A 1 93 ? -17.370 5.403 15.996 1.00 66.00 93 SER A CA 1
ATOM 703 C C . SER A 1 93 ? -16.030 4.678 16.029 1.00 66.00 93 SER A C 1
ATOM 705 O O . SER A 1 93 ? -15.097 5.030 15.322 1.00 66.00 93 SER A O 1
ATOM 707 N N . ARG A 1 94 ? -15.895 3.706 16.932 1.00 89.44 94 ARG A N 1
ATOM 708 C CA . ARG A 1 94 ? -14.710 2.850 17.092 1.00 89.44 94 ARG A CA 1
ATOM 709 C C . ARG A 1 94 ? -14.632 1.835 15.950 1.00 89.44 94 ARG A C 1
ATOM 711 O O . ARG A 1 94 ? -14.672 0.628 16.172 1.00 89.44 94 ARG A O 1
ATOM 718 N N . VAL A 1 95 ? -14.673 2.356 14.727 1.00 91.00 95 VAL A N 1
ATOM 719 C CA . VAL A 1 95 ? -14.856 1.632 13.477 1.00 91.00 95 VAL A CA 1
ATOM 720 C C . VAL A 1 95 ? -14.131 2.366 12.348 1.00 91.00 95 VAL A C 1
ATOM 722 O O . VAL A 1 95 ? -14.220 3.586 12.238 1.00 91.00 95 VAL A O 1
ATOM 725 N N . LEU A 1 96 ? -13.432 1.624 11.497 1.00 91.69 96 LEU A N 1
ATOM 726 C CA . LEU A 1 96 ? -12.805 2.115 10.272 1.00 91.69 96 LEU A CA 1
ATOM 727 C C . LEU A 1 96 ? -13.003 1.050 9.181 1.00 91.69 96 LEU A C 1
ATOM 729 O O . LEU A 1 96 ? -12.658 -0.109 9.426 1.00 91.69 96 LEU A O 1
ATOM 733 N N . PRO A 1 97 ? -13.522 1.383 7.984 1.00 93.44 97 PRO A N 1
ATOM 734 C CA . PRO A 1 97 ? -13.572 0.459 6.848 1.00 93.44 97 PRO A CA 1
ATOM 735 C C . PRO A 1 97 ? -12.163 0.248 6.260 1.00 93.44 97 PRO A C 1
ATOM 737 O O . PRO A 1 97 ? -11.853 0.669 5.151 1.00 93.44 97 PRO A O 1
ATOM 740 N N . PHE A 1 98 ? -11.285 -0.380 7.043 1.00 94.31 98 PHE A N 1
ATOM 741 C CA . PHE A 1 98 ? -9.843 -0.439 6.826 1.00 94.31 98 PHE A CA 1
ATOM 742 C C . PHE A 1 98 ? -9.455 -0.974 5.447 1.00 94.31 98 PHE A C 1
ATOM 744 O O . PHE A 1 98 ? -8.665 -0.342 4.756 1.00 94.31 98 PHE A O 1
ATOM 751 N N . ILE A 1 99 ? -10.021 -2.104 5.015 1.00 94.19 99 ILE A N 1
ATOM 752 C CA . ILE A 1 99 ? -9.661 -2.688 3.715 1.00 94.19 99 ILE A CA 1
ATOM 753 C C . ILE A 1 99 ? -10.080 -1.779 2.555 1.00 94.19 99 ILE A C 1
ATOM 755 O O . ILE A 1 99 ? -9.294 -1.590 1.638 1.00 94.19 99 ILE A O 1
ATOM 759 N N . VAL A 1 100 ? -11.245 -1.131 2.637 1.00 91.62 100 VAL A N 1
ATOM 760 C CA . VAL A 1 100 ? -11.689 -0.164 1.616 1.00 91.62 100 VAL A CA 1
ATOM 761 C C . VAL A 1 100 ? -10.714 1.010 1.511 1.00 91.62 100 VAL A C 1
ATOM 763 O O . VAL A 1 100 ? -10.359 1.436 0.414 1.00 91.62 100 VAL A O 1
ATOM 766 N N . GLU A 1 101 ? -10.237 1.524 2.646 1.00 92.50 101 GLU A N 1
ATOM 767 C CA . GLU A 1 101 ? -9.223 2.584 2.661 1.00 92.50 101 GLU A CA 1
ATOM 768 C C . GLU A 1 101 ? -7.899 2.125 2.027 1.00 92.50 101 GLU A C 1
ATOM 770 O O . GLU A 1 101 ? -7.253 2.898 1.307 1.00 92.50 101 GLU A O 1
ATOM 775 N N . MET A 1 102 ? -7.509 0.867 2.265 1.00 92.12 102 MET A N 1
ATOM 776 C CA . MET A 1 102 ? -6.298 0.287 1.686 1.00 92.12 102 MET A CA 1
ATOM 777 C C . MET A 1 102 ? -6.413 0.104 0.164 1.00 92.12 102 MET A C 1
ATOM 779 O O . MET A 1 102 ? -5.470 0.425 -0.564 1.00 92.12 102 MET A O 1
ATOM 783 N N . ASP A 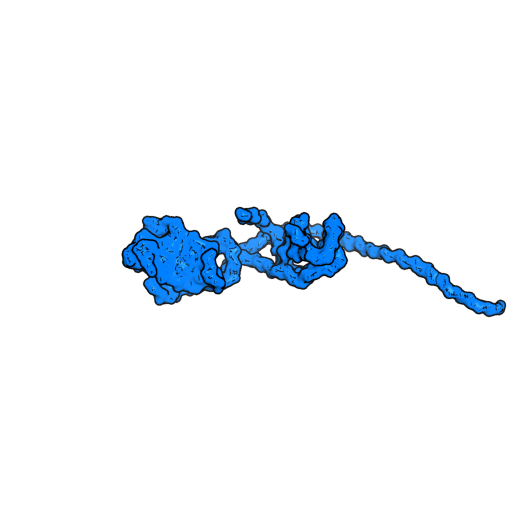1 103 ? -7.577 -0.344 -0.309 1.00 89.31 103 ASP A N 1
ATOM 784 C CA . ASP A 1 103 ? -7.904 -0.563 -1.726 1.00 89.31 103 ASP A CA 1
ATOM 785 C C . ASP A 1 103 ? -7.917 0.729 -2.524 1.00 89.31 103 ASP A C 1
ATOM 787 O O . ASP A 1 103 ? -7.277 0.839 -3.570 1.00 89.31 103 ASP A O 1
ATOM 791 N N . ASN A 1 104 ? -8.612 1.740 -1.996 1.00 85.75 104 ASN A N 1
ATOM 792 C CA . ASN A 1 104 ? -8.708 3.055 -2.622 1.00 85.75 104 ASN A CA 1
ATOM 793 C C . ASN A 1 104 ? -7.327 3.696 -2.790 1.00 85.75 104 ASN A C 1
ATOM 795 O O . ASN A 1 104 ? -7.095 4.447 -3.736 1.00 85.75 104 ASN A O 1
ATOM 799 N N . SER A 1 105 ? -6.406 3.379 -1.876 1.00 84.69 105 SER A N 1
ATOM 800 C CA . SER A 1 105 ? -5.025 3.860 -1.903 1.00 84.69 105 SER A CA 1
ATOM 801 C C . SER A 1 105 ? -4.079 2.952 -2.701 1.00 84.69 105 SER A C 1
ATOM 803 O O . SER A 1 105 ? -2.915 3.306 -2.871 1.00 84.69 105 SER A O 1
ATOM 805 N N . LYS A 1 106 ? -4.552 1.796 -3.195 1.00 84.62 106 LYS A N 1
ATOM 806 C CA . LYS A 1 106 ? -3.780 0.817 -3.983 1.00 84.62 106 LYS A CA 1
ATOM 807 C C . LYS A 1 106 ? -2.439 0.439 -3.334 1.00 84.62 106 LYS A C 1
ATOM 809 O O . LYS A 1 106 ? -1.406 0.333 -4.008 1.00 84.62 106 LYS A O 1
ATOM 814 N N . TYR A 1 107 ? -2.448 0.257 -2.010 1.00 86.75 107 TYR A N 1
ATOM 815 C CA . TYR A 1 107 ? -1.247 -0.143 -1.276 1.00 86.75 107 TYR A CA 1
ATOM 816 C C . TYR A 1 107 ? -0.713 -1.498 -1.756 1.00 86.75 107 TYR A C 1
ATOM 818 O O . TYR A 1 107 ? -1.450 -2.332 -2.288 1.00 86.75 107 TYR A O 1
ATOM 826 N N . ASP A 1 108 ? 0.589 -1.706 -1.575 1.00 85.94 108 ASP A N 1
ATOM 827 C CA . ASP A 1 108 ? 1.252 -2.974 -1.864 1.00 85.94 108 ASP A CA 1
ATOM 828 C C . ASP A 1 108 ? 0.777 -4.093 -0.944 1.00 85.94 108 ASP A C 1
ATOM 830 O O . ASP A 1 108 ? 0.414 -3.872 0.212 1.00 85.94 108 ASP A O 1
ATOM 834 N N . SER A 1 109 ? 0.834 -5.324 -1.448 1.00 86.69 109 SER A N 1
ATOM 835 C CA . SER A 1 109 ? 0.725 -6.492 -0.583 1.00 86.69 109 SER A CA 1
ATOM 836 C C . SER A 1 109 ? 1.883 -6.487 0.414 1.00 86.69 109 SER A C 1
ATOM 838 O O . SER A 1 109 ? 3.042 -6.305 0.043 1.00 86.69 109 SER A O 1
ATOM 840 N N . GLY A 1 110 ? 1.592 -6.689 1.694 1.00 90.00 110 GLY A N 1
ATOM 841 C CA . GLY A 1 110 ? 2.626 -6.630 2.713 1.00 90.00 110 GLY A CA 1
ATOM 842 C C . GLY A 1 110 ? 2.106 -6.551 4.136 1.00 90.00 110 GLY A C 1
ATOM 843 O O . GLY A 1 110 ? 0.909 -6.457 4.408 1.00 90.00 110 GLY A O 1
ATOM 844 N N . ARG A 1 111 ? 3.052 -6.598 5.077 1.00 94.38 111 ARG A N 1
ATOM 845 C CA . ARG A 1 111 ? 2.766 -6.458 6.503 1.00 94.38 111 ARG A CA 1
ATOM 846 C C . ARG A 1 111 ? 2.726 -4.983 6.885 1.00 94.38 111 ARG A C 1
ATOM 848 O O . ARG A 1 111 ? 3.731 -4.284 6.777 1.00 94.38 111 ARG A O 1
ATOM 855 N N . TYR A 1 112 ? 1.590 -4.572 7.424 1.00 96.75 112 TYR A N 1
ATOM 856 C CA . TYR A 1 112 ? 1.370 -3.255 7.997 1.00 96.75 112 TYR A CA 1
ATOM 857 C C . TYR A 1 112 ? 1.159 -3.362 9.505 1.00 96.75 112 TYR A C 1
ATOM 859 O O . TYR A 1 112 ? 0.771 -4.414 10.032 1.00 96.75 112 TYR A O 1
ATOM 867 N N . THR A 1 113 ? 1.417 -2.259 10.200 1.00 98.00 113 THR A N 1
ATOM 868 C CA . THR A 1 113 ? 1.000 -2.084 11.592 1.00 98.00 113 THR A CA 1
ATOM 869 C C . THR A 1 113 ? -0.062 -1.001 11.646 1.00 98.00 113 THR A C 1
ATOM 871 O O . THR A 1 113 ? 0.131 0.099 11.139 1.00 98.00 113 THR A O 1
ATOM 874 N N . ILE A 1 114 ? -1.191 -1.330 12.258 1.00 97.75 114 ILE A N 1
ATOM 875 C CA . ILE A 1 114 ? -2.291 -0.406 12.501 1.00 97.75 114 ILE A CA 1
ATOM 876 C C . ILE A 1 114 ? -2.167 0.033 13.955 1.00 97.75 114 ILE A C 1
ATOM 878 O O . ILE A 1 114 ? -2.232 -0.810 14.850 1.00 97.75 114 ILE A O 1
ATOM 882 N N . GLU A 1 115 ? -1.974 1.324 14.201 1.00 97.62 115 GLU A N 1
ATOM 883 C CA . GLU A 1 115 ? -1.934 1.907 15.542 1.00 97.62 115 GLU A CA 1
ATOM 884 C C . GLU A 1 115 ? -3.196 2.739 15.782 1.00 97.62 115 GLU A C 1
ATOM 886 O O . GLU A 1 115 ? -3.538 3.607 14.984 1.00 97.62 115 GLU A O 1
ATOM 891 N N . VAL A 1 116 ? -3.891 2.483 16.889 1.00 95.62 116 VAL A N 1
ATOM 892 C CA . VAL A 1 116 ? -5.026 3.291 17.348 1.00 95.62 116 VAL A CA 1
ATOM 893 C C . VAL A 1 116 ? -4.575 4.086 18.565 1.00 95.62 116 VAL A C 1
ATOM 895 O O . VAL A 1 116 ? -4.117 3.519 19.558 1.00 95.62 116 VAL A O 1
ATOM 898 N N . ILE A 1 117 ? -4.719 5.406 18.492 1.00 94.75 117 ILE A N 1
ATOM 899 C CA . ILE A 1 117 ? -4.340 6.358 19.537 1.00 94.75 117 ILE A CA 1
ATOM 900 C C . ILE A 1 117 ? -5.618 6.970 20.107 1.00 94.75 117 ILE A C 1
ATOM 902 O O . ILE A 1 117 ? -6.428 7.520 19.360 1.00 94.75 117 ILE A O 1
ATOM 906 N N . ALA A 1 118 ? -5.798 6.891 21.424 1.00 93.50 118 ALA A N 1
ATOM 907 C CA . ALA A 1 118 ? -6.925 7.507 22.119 1.00 93.50 118 ALA A CA 1
ATOM 908 C C . ALA A 1 118 ? -6.612 8.982 22.434 1.00 93.50 118 ALA A C 1
ATOM 910 O O . ALA A 1 118 ? -5.714 9.266 23.232 1.00 93.50 118 ALA A O 1
ATOM 911 N N . LYS A 1 119 ? -7.348 9.912 21.810 1.00 91.12 119 LYS A N 1
ATOM 912 C CA . LYS A 1 119 ? -7.166 11.370 21.961 1.00 91.12 119 LYS A CA 1
ATOM 913 C C . LYS A 1 119 ? -7.449 11.817 23.397 1.00 91.12 119 LYS A C 1
ATOM 915 O O . LYS A 1 119 ? -8.274 11.212 24.074 1.00 91.12 119 LYS A O 1
ATOM 920 N N . ASP A 1 120 ? -6.745 12.855 23.850 1.00 91.44 120 ASP A N 1
ATOM 921 C CA . ASP A 1 120 ? -6.779 13.381 25.228 1.00 91.44 120 ASP A CA 1
ATOM 922 C C . ASP A 1 120 ? -6.415 12.356 26.319 1.00 91.44 120 ASP A C 1
ATOM 924 O O . ASP A 1 120 ? -6.669 12.542 27.510 1.00 91.44 120 ASP A O 1
ATOM 928 N N . THR A 1 121 ? -5.737 11.279 25.917 1.00 91.88 121 THR A N 1
ATOM 929 C CA . THR A 1 121 ? -5.113 10.304 26.811 1.00 91.88 121 THR A CA 1
ATOM 930 C C . THR A 1 121 ? -3.678 10.018 26.360 1.00 91.88 121 THR A C 1
ATOM 932 O O . THR A 1 121 ? -3.272 10.386 25.262 1.00 91.88 121 THR A O 1
ATOM 935 N N . ASN A 1 122 ? -2.919 9.283 27.179 1.00 94.94 122 ASN A N 1
ATOM 936 C CA . ASN A 1 122 ? -1.591 8.769 26.813 1.00 94.94 122 ASN A CA 1
ATOM 937 C C . ASN A 1 122 ? -1.631 7.303 26.340 1.00 94.94 122 ASN A C 1
ATOM 939 O O . ASN A 1 122 ? -0.626 6.595 26.416 1.00 94.94 122 ASN A O 1
ATOM 943 N N . LYS A 1 123 ? -2.803 6.801 25.934 1.00 96.75 123 LYS A N 1
ATOM 944 C CA . LYS A 1 123 ? -3.010 5.387 25.612 1.00 96.75 123 LYS A CA 1
ATOM 945 C C . LYS A 1 123 ? -3.027 5.164 24.103 1.00 96.75 123 LYS A C 1
ATOM 947 O O . LYS A 1 123 ? -3.631 5.924 23.347 1.00 96.75 123 LYS A O 1
ATOM 952 N N . LYS A 1 124 ? -2.425 4.054 23.687 1.00 96.81 124 LYS A N 1
ATOM 953 C CA . LYS A 1 124 ? -2.476 3.540 22.320 1.00 9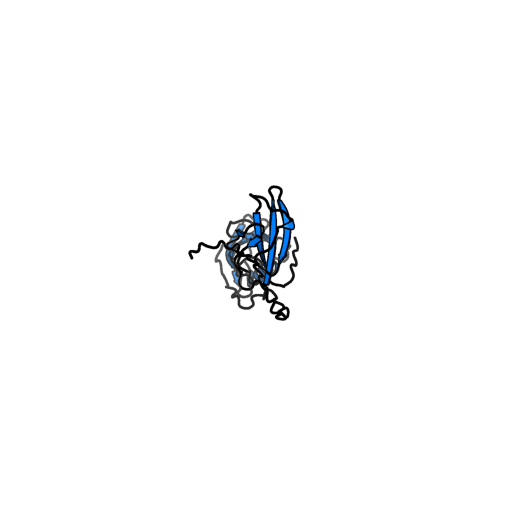6.81 124 LYS A CA 1
ATOM 954 C C . LYS A 1 124 ? -2.371 2.021 22.313 1.00 96.81 124 LYS A C 1
ATOM 956 O O . LYS A 1 124 ? -1.870 1.434 23.276 1.00 96.81 124 LYS A O 1
ATOM 961 N N . ALA A 1 125 ? -2.812 1.409 21.226 1.00 97.81 125 ALA A N 1
ATOM 962 C CA . ALA A 1 125 ? -2.636 -0.011 20.962 1.00 97.81 125 ALA A CA 1
ATOM 963 C C . ALA A 1 125 ? -2.336 -0.229 19.479 1.00 97.81 125 ALA A C 1
ATOM 965 O O . ALA A 1 125 ? -2.634 0.626 18.644 1.00 97.81 125 ALA A O 1
ATOM 966 N N . SER A 1 126 ? -1.744 -1.372 19.149 1.00 97.62 126 SER A N 1
ATOM 967 C CA . SER A 1 126 ? -1.392 -1.700 17.770 1.00 97.62 126 SER A CA 1
ATOM 968 C C . SER A 1 126 ? -1.749 -3.139 17.430 1.00 97.62 126 SER A C 1
ATOM 970 O O . SER A 1 126 ? -1.783 -4.007 18.306 1.00 97.62 126 SER A O 1
ATOM 972 N N . MET A 1 127 ? -1.973 -3.400 16.147 1.00 96.88 127 MET A N 1
ATOM 973 C CA . MET A 1 127 ? -2.060 -4.751 15.599 1.00 96.88 127 MET A CA 1
ATOM 974 C C . MET A 1 127 ? -1.273 -4.847 14.292 1.00 96.88 127 MET A C 1
ATOM 976 O O . MET A 1 127 ? -1.192 -3.880 13.537 1.00 96.88 127 MET A O 1
ATOM 980 N N . SER A 1 128 ? -0.702 -6.019 14.021 1.00 96.12 128 SER A N 1
ATOM 981 C CA . SER A 1 128 ? -0.076 -6.313 12.731 1.00 96.12 128 SER A CA 1
ATOM 982 C C . SER A 1 128 ? -1.086 -7.003 11.821 1.00 96.12 128 SER A C 1
ATOM 984 O O . SER A 1 128 ? -1.797 -7.904 12.264 1.00 96.12 128 SER A O 1
ATOM 986 N N . TYR A 1 129 ? -1.121 -6.604 10.554 1.00 95.75 129 TYR A N 1
ATOM 987 C CA . TYR A 1 129 ? -1.977 -7.209 9.542 1.00 95.75 129 TYR A CA 1
ATOM 988 C C . TYR A 1 129 ? -1.199 -7.399 8.241 1.00 95.75 129 TYR A C 1
ATOM 990 O O . TYR A 1 129 ? -0.453 -6.511 7.828 1.00 95.75 129 TYR A O 1
ATOM 998 N N . TYR A 1 130 ? -1.348 -8.562 7.608 1.00 94.31 130 TYR A N 1
ATOM 999 C CA . TYR A 1 130 ? -0.826 -8.786 6.264 1.00 94.31 130 TYR A CA 1
ATOM 1000 C C . TYR A 1 130 ? -1.931 -8.458 5.263 1.00 94.31 130 TYR A C 1
ATOM 1002 O O . TYR A 1 130 ? -2.911 -9.189 5.146 1.00 94.31 130 TYR A O 1
ATOM 1010 N N . TYR A 1 131 ? -1.786 -7.331 4.578 1.00 92.44 131 TYR A N 1
ATOM 1011 C CA . TYR A 1 131 ? -2.709 -6.894 3.544 1.00 92.44 131 TYR A CA 1
ATOM 1012 C C . TYR A 1 131 ? -2.307 -7.505 2.204 1.00 92.44 131 TYR A C 1
ATOM 1014 O O . TYR A 1 131 ? -1.126 -7.548 1.867 1.00 92.44 131 TYR A O 1
ATOM 1022 N N . THR A 1 132 ? -3.299 -7.959 1.442 1.00 89.56 132 THR A N 1
ATOM 1023 C CA . THR A 1 132 ? -3.121 -8.363 0.047 1.00 89.56 132 THR A CA 1
ATOM 1024 C C . THR A 1 132 ? -3.823 -7.340 -0.830 1.00 89.56 132 THR A C 1
ATOM 1026 O O . THR A 1 132 ? -5.018 -7.092 -0.645 1.00 89.56 132 THR A O 1
ATOM 1029 N N . SER A 1 133 ? -3.082 -6.738 -1.758 1.00 87.38 133 SER A N 1
ATOM 1030 C CA . SER A 1 133 ? -3.605 -5.696 -2.638 1.00 87.38 133 SER A CA 1
ATOM 1031 C C . SER A 1 133 ? -4.804 -6.183 -3.454 1.00 87.38 133 SER A C 1
ATOM 1033 O O . SER A 1 133 ? -4.877 -7.353 -3.830 1.00 87.38 133 SER A O 1
ATOM 1035 N N . ASN A 1 134 ? -5.757 -5.284 -3.708 1.00 84.38 134 ASN A N 1
ATOM 1036 C CA . ASN A 1 134 ? -6.852 -5.511 -4.653 1.00 84.38 134 ASN A CA 1
ATOM 1037 C C . ASN A 1 134 ? -6.421 -5.282 -6.104 1.00 84.38 134 ASN A C 1
ATOM 1039 O O . ASN A 1 134 ? -7.257 -5.362 -6.993 1.00 84.38 134 ASN A O 1
ATOM 1043 N N . VAL A 1 135 ? -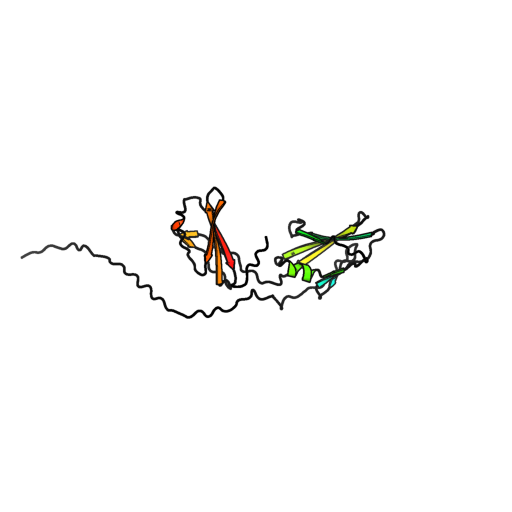5.158 -4.953 -6.354 1.00 76.50 135 VAL A N 1
ATOM 1044 C CA . VAL A 1 135 ? -4.611 -4.831 -7.700 1.00 76.50 135 VAL A CA 1
ATOM 1045 C C . VAL A 1 135 ? -3.422 -5.764 -7.828 1.00 76.50 135 VAL A C 1
ATOM 1047 O O . VAL A 1 135 ? -2.526 -5.760 -6.980 1.00 76.50 135 VAL A O 1
ATOM 1050 N N . ASP A 1 136 ? -3.404 -6.551 -8.896 1.00 69.12 136 ASP A N 1
ATOM 1051 C CA . ASP A 1 136 ? -2.195 -7.261 -9.283 1.00 69.12 136 ASP A CA 1
ATOM 1052 C C . ASP A 1 136 ? -1.189 -6.219 -9.781 1.00 69.12 136 ASP A C 1
ATOM 1054 O O . ASP A 1 136 ? -1.446 -5.477 -10.735 1.00 69.12 136 ASP A O 1
ATOM 1058 N N . LYS A 1 137 ? -0.054 -6.110 -9.087 1.00 71.62 137 LYS A N 1
ATOM 1059 C CA . LYS A 1 137 ? 1.072 -5.308 -9.563 1.00 71.62 137 LYS A CA 1
ATOM 1060 C C . LYS A 1 137 ? 1.955 -6.197 -10.417 1.00 71.62 137 LYS A C 1
ATOM 1062 O O . LYS A 1 137 ? 2.249 -7.328 -10.044 1.00 71.62 137 LYS A O 1
ATOM 1067 N N . LEU A 1 138 ? 2.349 -5.670 -11.568 1.00 73.75 138 LEU A N 1
ATOM 1068 C CA . LEU A 1 138 ? 3.331 -6.320 -12.418 1.00 73.75 138 LEU A CA 1
ATOM 1069 C C . LEU A 1 138 ? 4.672 -6.360 -11.684 1.00 73.75 138 LEU A C 1
ATOM 1071 O O . LEU A 1 138 ? 5.017 -5.408 -10.978 1.00 73.75 138 LEU A O 1
ATOM 1075 N N . GLU A 1 139 ? 5.415 -7.449 -11.864 1.00 78.19 139 GLU A N 1
ATOM 1076 C CA . GLU A 1 139 ? 6.784 -7.550 -11.360 1.00 78.19 139 GLU A CA 1
ATOM 1077 C C . GLU A 1 139 ? 7.638 -6.392 -11.899 1.00 78.19 139 GLU A C 1
ATOM 1079 O O . GLU A 1 139 ? 7.434 -5.896 -13.014 1.00 78.19 139 GLU A O 1
ATOM 1084 N N . GLU A 1 140 ? 8.606 -5.939 -11.103 1.00 80.19 140 GLU A N 1
ATOM 1085 C CA . GLU A 1 140 ? 9.556 -4.934 -11.575 1.00 80.19 140 GLU A CA 1
ATOM 1086 C C . GLU A 1 140 ? 10.377 -5.511 -12.741 1.00 80.19 140 GLU A C 1
ATOM 1088 O O . GLU A 1 140 ? 10.887 -6.629 -12.631 1.00 80.19 140 GLU A O 1
ATOM 1093 N N . PRO A 1 141 ? 10.557 -4.774 -13.855 1.00 86.31 141 PRO A N 1
ATOM 1094 C CA . PRO A 1 141 ? 11.445 -5.211 -14.922 1.00 86.31 141 PRO A CA 1
ATOM 1095 C C . PRO A 1 141 ? 12.853 -5.493 -14.395 1.00 86.31 141 PRO A C 1
ATOM 1097 O O . PRO A 1 141 ? 13.477 -4.649 -13.751 1.00 86.31 141 PRO A O 1
ATOM 1100 N N . HIS A 1 142 ? 13.385 -6.667 -14.719 1.00 85.31 142 HIS A N 1
ATOM 1101 C CA . HIS A 1 142 ? 14.723 -7.098 -14.321 1.00 85.31 142 HIS A CA 1
ATOM 1102 C C . HIS A 1 142 ? 15.668 -7.225 -15.520 1.00 85.31 142 HIS A C 1
ATOM 1104 O O . HIS A 1 142 ? 15.284 -7.080 -16.682 1.00 85.31 142 HIS A O 1
ATOM 1110 N N . ASN A 1 143 ? 16.950 -7.472 -15.225 1.00 92.25 143 ASN A N 1
ATOM 1111 C CA . ASN A 1 143 ? 18.011 -7.641 -16.227 1.00 92.25 143 ASN A CA 1
ATOM 1112 C C . ASN A 1 143 ? 18.178 -6.421 -17.160 1.00 92.25 143 ASN A C 1
ATOM 1114 O O . ASN A 1 143 ? 18.450 -6.565 -18.357 1.00 92.25 143 ASN A O 1
ATOM 1118 N N . LEU A 1 144 ? 18.007 -5.215 -16.603 1.00 94.75 144 LEU A N 1
ATOM 1119 C CA . LEU A 1 144 ? 18.209 -3.957 -17.317 1.00 94.75 144 LEU A CA 1
ATOM 1120 C C . LEU A 1 144 ? 19.663 -3.848 -17.778 1.00 94.75 144 LEU A C 1
ATOM 1122 O O . LEU A 1 144 ? 20.597 -3.964 -16.981 1.00 94.75 144 LEU A O 1
ATOM 1126 N N . LYS A 1 145 ? 19.858 -3.596 -19.070 1.00 96.19 145 LYS A N 1
ATOM 1127 C CA . LYS A 1 145 ? 21.184 -3.427 -19.664 1.00 96.19 145 LYS A CA 1
ATOM 1128 C C . LYS A 1 145 ? 21.162 -2.525 -20.887 1.00 96.19 145 LYS A C 1
ATOM 1130 O O . LYS A 1 145 ? 20.193 -2.484 -21.642 1.00 96.19 145 LYS A O 1
ATOM 1135 N N . TRP A 1 146 ? 22.289 -1.860 -21.106 1.00 96.50 146 TRP A N 1
ATOM 1136 C CA . TRP A 1 146 ? 22.575 -1.161 -22.350 1.00 96.50 146 TRP A CA 1
ATOM 1137 C C . TRP A 1 146 ? 23.082 -2.139 -23.416 1.00 96.50 146 TRP A C 1
ATOM 1139 O O . TRP A 1 146 ? 23.987 -2.936 -23.165 1.00 96.50 146 TRP A O 1
ATOM 1149 N N . LEU A 1 147 ? 22.525 -2.046 -24.621 1.00 95.19 147 LEU A N 1
ATOM 1150 C CA . LEU A 1 147 ? 23.002 -2.702 -25.839 1.00 95.19 147 LEU A CA 1
ATOM 1151 C C . LEU A 1 147 ? 23.351 -1.613 -26.863 1.00 95.19 147 LEU A C 1
ATOM 1153 O O . LEU A 1 147 ? 22.558 -1.285 -27.746 1.00 95.19 147 LEU A O 1
ATOM 1157 N N . GLY A 1 148 ? 24.527 -0.999 -26.705 1.00 93.81 148 GLY A N 1
ATOM 1158 C CA . GLY A 1 148 ? 24.853 0.247 -27.404 1.00 93.81 148 GLY A CA 1
ATOM 1159 C C . GLY A 1 148 ? 23.944 1.377 -26.916 1.00 93.81 148 GLY A C 1
ATOM 1160 O O . GLY A 1 148 ? 23.843 1.592 -25.712 1.00 93.81 148 GLY A O 1
ATOM 1161 N N . ASN A 1 149 ? 23.245 2.042 -27.837 1.00 95.75 149 ASN A N 1
ATOM 1162 C CA . ASN A 1 149 ? 22.264 3.088 -27.512 1.00 95.75 149 ASN A CA 1
ATOM 1163 C C . ASN A 1 149 ? 20.873 2.537 -27.162 1.00 95.75 149 ASN A C 1
ATOM 1165 O O . ASN A 1 149 ? 19.951 3.318 -26.936 1.00 95.75 149 ASN A O 1
ATOM 1169 N N . ASN A 1 150 ? 20.709 1.212 -27.124 1.00 96.19 150 ASN A N 1
ATOM 1170 C CA . ASN A 1 150 ? 19.426 0.594 -26.830 1.00 96.19 150 ASN A CA 1
ATOM 1171 C C . ASN A 1 150 ? 19.316 0.221 -25.350 1.00 96.19 150 ASN A C 1
ATOM 1173 O O . ASN A 1 150 ? 20.203 -0.445 -24.808 1.00 96.19 150 ASN A O 1
ATOM 1177 N N . ALA A 1 151 ? 18.201 0.582 -24.723 1.00 96.88 151 ALA A N 1
ATOM 1178 C CA . ALA A 1 151 ? 17.817 0.084 -23.407 1.00 96.88 151 ALA A CA 1
ATOM 1179 C C . ALA A 1 151 ? 17.087 -1.259 -23.561 1.00 96.88 151 ALA A C 1
ATOM 1181 O O . ALA A 1 151 ? 16.131 -1.362 -24.331 1.00 96.88 151 ALA A O 1
ATOM 1182 N N . ALA A 1 152 ? 17.537 -2.290 -22.847 1.00 96.31 152 ALA A N 1
ATOM 1183 C CA . ALA A 1 152 ? 16.952 -3.629 -22.882 1.00 96.31 152 ALA A CA 1
ATOM 1184 C C . ALA A 1 152 ? 16.656 -4.137 -21.466 1.00 96.31 152 ALA A C 1
ATOM 1186 O O . ALA A 1 152 ? 17.404 -3.846 -20.535 1.00 96.31 152 ALA A O 1
ATOM 1187 N N . TRP A 1 153 ? 15.592 -4.921 -21.324 1.00 95.25 153 TRP A N 1
ATOM 1188 C CA . TRP A 1 153 ? 15.157 -5.576 -20.086 1.00 95.25 153 TRP A CA 1
ATOM 1189 C C . TRP A 1 153 ? 14.475 -6.907 -20.417 1.00 95.25 153 TRP A C 1
ATOM 1191 O O . TRP A 1 153 ? 14.216 -7.212 -21.586 1.00 95.25 153 TRP A O 1
ATOM 1201 N N . GLU A 1 154 ? 14.213 -7.715 -19.397 1.00 90.75 154 GLU A N 1
ATOM 1202 C CA . GLU A 1 154 ? 13.465 -8.960 -19.547 1.00 90.75 154 GLU A CA 1
ATOM 1203 C C . GLU A 1 154 ? 11.955 -8.707 -19.558 1.00 90.75 154 GLU A C 1
ATOM 1205 O O . GLU A 1 154 ? 11.455 -7.836 -18.850 1.00 90.75 154 GLU A O 1
ATOM 1210 N N . TYR A 1 155 ? 11.228 -9.461 -20.382 1.00 86.81 155 TYR A N 1
ATOM 1211 C CA . TYR A 1 155 ? 9.778 -9.332 -20.476 1.00 86.81 155 TYR A CA 1
ATOM 1212 C C . TYR A 1 155 ? 9.115 -9.639 -19.126 1.00 86.81 155 TYR A C 1
ATOM 1214 O O . TYR A 1 155 ? 9.387 -10.674 -18.519 1.00 86.81 155 TYR A O 1
ATOM 1222 N N . VAL A 1 156 ? 8.230 -8.746 -18.685 1.00 82.38 156 VAL A N 1
ATOM 1223 C CA . VAL A 1 156 ? 7.394 -8.916 -17.497 1.00 82.38 156 VAL A CA 1
ATOM 1224 C C . VAL A 1 156 ? 6.065 -9.524 -17.923 1.00 82.38 156 VAL A C 1
ATOM 1226 O O . VAL A 1 156 ? 5.357 -8.957 -18.758 1.00 82.38 156 VAL A O 1
ATOM 1229 N N . ASP A 1 157 ? 5.730 -10.683 -17.359 1.00 78.56 157 ASP A N 1
ATOM 1230 C CA . ASP A 1 157 ? 4.468 -11.360 -17.652 1.00 78.56 157 ASP A CA 1
ATOM 1231 C C . ASP A 1 157 ? 3.266 -10.475 -17.293 1.00 78.56 157 ASP A C 1
ATOM 1233 O O . ASP A 1 157 ? 3.274 -9.762 -16.291 1.00 78.56 157 ASP A O 1
ATOM 1237 N N . GLY A 1 158 ? 2.247 -10.473 -18.151 1.00 71.94 158 GLY A N 1
ATOM 1238 C CA . GLY A 1 158 ? 1.075 -9.603 -18.014 1.00 71.94 158 GLY A CA 1
ATOM 1239 C C . GLY A 1 158 ? 1.290 -8.131 -18.399 1.00 71.94 158 GLY A C 1
ATOM 1240 O O . GLY A 1 158 ? 0.305 -7.408 -18.560 1.00 71.94 158 GLY A O 1
ATOM 1241 N N . ALA A 1 159 ? 2.528 -7.674 -18.615 1.00 80.75 159 ALA A N 1
ATOM 1242 C CA . ALA A 1 159 ? 2.795 -6.325 -19.104 1.00 80.75 159 ALA A CA 1
ATOM 1243 C C . ALA A 1 159 ? 2.548 -6.227 -20.616 1.00 80.75 159 ALA A C 1
ATOM 1245 O O . ALA A 1 159 ? 3.001 -7.067 -21.402 1.00 80.75 159 ALA A O 1
ATOM 1246 N N . ASN A 1 160 ? 1.866 -5.166 -21.042 1.00 83.38 160 ASN A N 1
ATOM 1247 C CA . ASN A 1 160 ? 1.674 -4.853 -22.464 1.00 83.38 160 ASN A CA 1
ATOM 1248 C C . ASN A 1 160 ? 2.234 -3.475 -22.851 1.00 83.38 160 ASN A C 1
ATOM 1250 O O . ASN A 1 160 ? 2.292 -3.160 -24.039 1.00 83.38 160 ASN A O 1
ATOM 1254 N N . VAL A 1 161 ? 2.683 -2.693 -21.866 1.00 88.38 161 VAL A N 1
ATOM 1255 C CA . VAL A 1 161 ? 3.347 -1.401 -22.029 1.00 88.38 161 VAL A CA 1
ATOM 1256 C C . VAL A 1 161 ? 4.463 -1.273 -20.991 1.00 88.38 161 VAL A C 1
ATOM 1258 O O . VAL A 1 161 ? 4.406 -1.870 -19.918 1.00 88.38 161 VAL A O 1
ATOM 1261 N N . TYR A 1 162 ? 5.484 -0.484 -21.306 1.00 89.62 162 TYR A N 1
ATOM 1262 C CA . TYR A 1 162 ? 6.535 -0.091 -20.380 1.00 89.62 162 TYR A CA 1
ATOM 1263 C C . TYR A 1 162 ? 6.760 1.417 -20.433 1.00 89.62 162 TYR A C 1
ATOM 1265 O O . TYR A 1 162 ? 6.779 2.015 -21.509 1.00 89.62 162 TYR A O 1
ATOM 1273 N N . THR A 1 163 ? 7.011 2.021 -19.276 1.00 94.06 163 THR A N 1
ATOM 1274 C CA . THR A 1 163 ? 7.536 3.384 -19.176 1.00 94.06 163 THR A CA 1
ATOM 1275 C C . THR A 1 163 ? 9.044 3.323 -18.953 1.00 94.06 163 THR A C 1
ATOM 1277 O O . THR A 1 163 ? 9.501 2.815 -17.931 1.00 94.06 163 THR A O 1
ATOM 1280 N N . VAL A 1 164 ? 9.822 3.846 -19.901 1.00 95.88 164 VAL A N 1
ATOM 1281 C CA . VAL A 1 164 ? 11.288 3.923 -19.859 1.00 95.88 164 VAL A CA 1
ATOM 1282 C C . VAL A 1 164 ? 11.702 5.361 -19.568 1.00 95.88 164 VAL A C 1
ATOM 1284 O O . VAL A 1 164 ? 11.429 6.249 -20.375 1.00 95.88 164 VAL A O 1
ATOM 1287 N N . SER A 1 165 ? 12.377 5.601 -18.444 1.00 96.50 165 SER A N 1
ATOM 1288 C CA . SER A 1 165 ? 12.938 6.919 -18.112 1.00 96.50 165 SER A CA 1
ATOM 1289 C C . SER A 1 165 ? 14.458 6.899 -18.231 1.00 96.50 165 SER A C 1
ATOM 1291 O O . SER A 1 165 ? 15.113 6.056 -17.627 1.00 96.50 165 SER A O 1
ATOM 1293 N N . LEU A 1 166 ? 15.019 7.823 -19.008 1.00 97.50 166 LEU A N 1
ATOM 1294 C CA . LEU A 1 166 ? 16.453 8.011 -19.226 1.00 97.50 166 LEU A CA 1
ATOM 1295 C C . LEU A 1 166 ? 16.981 9.114 -18.310 1.00 97.50 166 LEU A C 1
ATOM 1297 O O . LEU A 1 166 ? 16.372 10.179 -18.214 1.00 97.50 166 LEU A O 1
ATOM 1301 N N . TYR A 1 167 ? 18.140 8.886 -17.700 1.00 97.06 167 TYR A N 1
ATOM 1302 C CA . TYR A 1 167 ? 18.782 9.799 -16.765 1.00 97.06 167 TYR A CA 1
ATOM 1303 C C . TYR A 1 167 ? 20.224 10.089 -17.177 1.00 97.06 167 TYR A C 1
ATOM 1305 O O . TYR A 1 167 ? 20.988 9.181 -17.516 1.00 97.06 167 TYR A O 1
ATOM 1313 N N . ASN A 1 168 ? 20.606 11.359 -17.091 1.00 96.00 168 ASN A N 1
ATOM 1314 C CA . ASN A 1 168 ? 21.992 11.806 -17.131 1.00 96.00 168 ASN A CA 1
ATOM 1315 C C . ASN A 1 168 ? 22.453 12.200 -15.715 1.00 96.00 168 ASN A C 1
ATOM 1317 O O . ASN A 1 168 ? 21.752 11.984 -14.727 1.00 96.00 168 ASN A O 1
ATOM 1321 N N . PHE A 1 169 ? 23.634 12.809 -15.610 1.00 93.62 169 PHE A N 1
ATOM 1322 C CA . PHE A 1 169 ? 24.190 13.264 -14.331 1.00 93.62 169 PHE A CA 1
ATOM 1323 C C . PHE A 1 169 ? 23.409 14.414 -13.667 1.00 93.62 169 PHE A C 1
ATOM 1325 O O . PHE A 1 169 ? 23.631 14.695 -12.493 1.00 93.62 169 PHE A O 1
ATOM 1332 N N . GLU A 1 170 ? 22.516 15.078 -14.402 1.00 95.50 170 GLU A N 1
ATOM 1333 C CA . GLU A 1 170 ? 21.697 16.204 -13.937 1.00 95.50 170 GLU A CA 1
ATOM 1334 C C . GLU A 1 170 ? 20.254 15.785 -13.603 1.00 95.50 170 GLU A C 1
ATOM 1336 O O . GLU A 1 170 ? 19.544 16.526 -12.923 1.00 95.50 170 GLU A O 1
ATOM 1341 N N . GLY A 1 171 ? 19.815 14.597 -14.034 1.00 92.19 171 GLY A N 1
ATOM 1342 C CA . GLY A 1 171 ? 18.484 14.058 -13.759 1.00 92.19 171 GLY A CA 1
ATOM 1343 C C . GLY A 1 171 ? 17.823 13.430 -14.986 1.00 92.19 171 GLY A C 1
ATOM 1344 O O . GLY A 1 171 ? 18.492 12.877 -15.857 1.00 92.19 171 GLY A O 1
ATOM 1345 N N . VAL A 1 172 ? 16.488 13.474 -15.029 1.00 94.88 172 VAL A N 1
ATOM 1346 C CA . VAL A 1 172 ? 15.686 12.890 -16.119 1.00 94.88 172 VAL A CA 1
ATOM 1347 C C . VAL A 1 172 ? 15.925 13.661 -17.419 1.00 94.88 172 VAL A C 1
ATOM 1349 O O . VAL A 1 172 ? 15.704 14.867 -17.480 1.00 94.88 172 VAL A O 1
ATOM 1352 N N . VAL A 1 173 ? 16.317 12.944 -18.468 1.00 96.88 173 VAL A N 1
ATOM 1353 C CA . VAL A 1 173 ? 16.468 13.456 -19.838 1.00 96.88 173 VAL A CA 1
ATOM 1354 C C . VAL A 1 173 ? 15.182 13.255 -20.632 1.00 96.88 173 VAL A C 1
ATOM 1356 O O . VAL A 1 173 ? 14.743 14.153 -21.346 1.00 96.88 173 VAL A O 1
ATOM 1359 N N . ALA A 1 174 ? 14.583 12.069 -20.522 1.00 95.50 174 ALA A N 1
ATOM 1360 C CA . ALA A 1 174 ? 13.391 11.699 -21.271 1.00 95.50 174 ALA A CA 1
ATOM 1361 C C . ALA A 1 174 ? 12.613 10.592 -20.559 1.00 95.50 174 ALA A C 1
ATOM 1363 O O . ALA A 1 174 ? 13.200 9.765 -19.865 1.00 95.50 174 ALA A O 1
ATOM 1364 N N . THR A 1 175 ? 11.308 10.538 -20.809 1.00 94.81 175 THR A N 1
ATOM 1365 C CA . THR A 1 175 ? 10.442 9.420 -20.427 1.00 94.81 175 THR A CA 1
ATOM 1366 C C . THR A 1 175 ? 9.621 9.015 -21.645 1.00 94.81 175 THR A C 1
ATOM 1368 O O . THR A 1 175 ? 9.008 9.868 -22.288 1.00 94.81 175 THR A O 1
ATOM 1371 N N . LYS A 1 176 ? 9.630 7.723 -21.980 1.00 91.88 176 LYS A N 1
ATOM 1372 C CA . LYS A 1 176 ? 8.914 7.147 -23.122 1.00 91.88 176 LYS A CA 1
ATOM 1373 C C . LYS A 1 176 ? 7.998 6.023 -22.671 1.00 91.88 176 LYS A C 1
ATOM 1375 O O . LYS A 1 176 ? 8.400 5.192 -21.867 1.00 91.88 176 LYS A O 1
ATOM 1380 N N . THR A 1 177 ? 6.820 5.956 -23.270 1.00 93.06 177 THR A N 1
ATOM 1381 C CA . THR A 1 177 ? 5.922 4.805 -23.173 1.00 93.06 177 THR A CA 1
ATOM 1382 C C . THR A 1 177 ? 6.109 3.944 -24.417 1.00 93.06 177 THR A C 1
ATOM 1384 O O . THR A 1 177 ? 6.030 4.457 -25.533 1.00 93.06 177 THR A O 1
ATOM 1387 N N . VAL A 1 178 ? 6.394 2.658 -24.238 1.00 91.56 178 VAL A N 1
ATOM 1388 C CA . VAL A 1 178 ? 6.746 1.726 -25.318 1.00 91.56 178 VAL A CA 1
ATOM 1389 C C . VAL A 1 178 ? 6.038 0.389 -25.134 1.00 91.56 178 VAL A C 1
ATOM 1391 O O . VAL A 1 178 ? 5.701 0.005 -24.020 1.00 91.56 178 VAL A O 1
ATOM 1394 N N . THR A 1 179 ? 5.843 -0.350 -26.219 1.00 90.12 179 THR A N 1
ATOM 1395 C CA . THR A 1 179 ? 5.254 -1.701 -26.201 1.00 90.12 179 THR A CA 1
ATOM 1396 C C . THR A 1 179 ? 6.268 -2.787 -26.561 1.00 90.12 179 THR A C 1
ATOM 1398 O O . THR A 1 179 ? 5.939 -3.970 -26.546 1.00 90.12 179 THR A O 1
ATOM 1401 N N . GLU A 1 180 ? 7.501 -2.400 -26.890 1.00 85.50 180 GLU A N 1
ATOM 1402 C CA . GLU A 1 180 ? 8.545 -3.284 -27.400 1.00 85.50 180 GLU A CA 1
ATOM 1403 C C . GLU A 1 180 ? 9.879 -3.089 -26.669 1.00 85.50 180 GLU A C 1
ATOM 1405 O O . GLU A 1 180 ? 10.158 -2.033 -26.099 1.00 85.50 180 GLU A O 1
ATOM 1410 N N . CYS A 1 181 ? 10.696 -4.142 -26.682 1.00 89.00 181 CYS A N 1
ATOM 1411 C CA . CYS A 1 181 ? 12.039 -4.188 -26.115 1.00 89.00 181 CYS A CA 1
ATOM 1412 C C . CYS A 1 181 ? 12.968 -4.884 -27.130 1.00 89.00 181 CYS A C 1
ATOM 1414 O O . CYS A 1 181 ? 12.593 -5.938 -27.655 1.00 89.00 181 CYS A O 1
ATOM 1416 N N . PRO A 1 182 ? 14.175 -4.351 -27.403 1.00 93.81 182 PRO A N 1
ATOM 1417 C CA . PRO A 1 182 ? 14.790 -3.179 -26.773 1.00 93.81 182 PRO A CA 1
ATOM 1418 C C . PRO A 1 182 ? 14.321 -1.841 -27.375 1.00 93.81 182 PRO A C 1
ATOM 1420 O O . PRO A 1 182 ? 13.796 -1.808 -28.483 1.00 93.81 182 PRO A O 1
ATOM 1423 N N . VAL A 1 183 ? 14.557 -0.734 -26.664 1.00 95.88 183 VAL A N 1
ATOM 1424 C CA . VAL A 1 183 ? 14.195 0.630 -27.101 1.00 95.88 183 VAL A CA 1
ATOM 1425 C C . VAL A 1 183 ? 15.421 1.402 -27.544 1.00 95.88 183 VAL A C 1
ATOM 1427 O O . VAL A 1 183 ? 16.367 1.542 -26.768 1.00 95.88 183 VAL A O 1
ATOM 1430 N N . ASP A 1 184 ? 15.364 1.969 -28.749 1.00 96.31 184 ASP A N 1
ATOM 1431 C CA . ASP A 1 184 ? 16.394 2.881 -29.241 1.00 96.31 184 ASP A CA 1
ATOM 1432 C C . ASP A 1 184 ? 16.283 4.271 -28.596 1.00 96.31 184 ASP A C 1
ATOM 1434 O O . ASP A 1 184 ? 15.248 4.948 -28.645 1.00 96.31 184 ASP A O 1
ATOM 1438 N N . LEU A 1 185 ? 17.385 4.692 -27.977 1.00 96.12 185 LEU A N 1
ATOM 1439 C CA . LEU A 1 185 ? 17.559 5.994 -27.336 1.00 96.12 185 LEU A CA 1
ATOM 1440 C C . LEU A 1 185 ? 18.654 6.827 -28.025 1.00 96.12 185 LEU A C 1
ATOM 1442 O O . LEU A 1 185 ? 19.139 7.804 -27.453 1.00 96.12 185 LEU A O 1
ATOM 1446 N N . SER A 1 186 ? 19.044 6.466 -29.253 1.00 96.12 186 SER A N 1
ATOM 1447 C CA . SER A 1 186 ? 20.116 7.110 -30.021 1.00 96.12 186 SER A CA 1
ATOM 1448 C C . SER A 1 186 ? 19.924 8.612 -30.232 1.00 96.12 186 SER A C 1
ATOM 1450 O O . SER A 1 186 ? 20.909 9.350 -30.213 1.00 96.12 186 SER A O 1
ATOM 1452 N N . GLU A 1 187 ? 18.681 9.085 -30.346 1.00 96.69 187 GLU A N 1
ATOM 1453 C CA . GLU A 1 187 ? 18.366 10.513 -30.498 1.00 96.69 187 GLU A CA 1
ATOM 1454 C C . GLU A 1 187 ? 18.844 11.373 -29.315 1.00 96.69 187 GLU A C 1
ATOM 1456 O O . GLU A 1 187 ? 19.118 12.560 -29.487 1.00 96.69 187 GLU A O 1
ATOM 1461 N N . TYR A 1 188 ? 18.995 10.772 -28.129 1.00 96.19 188 TYR A N 1
ATOM 1462 C CA . TYR A 1 188 ? 19.479 11.454 -26.926 1.00 96.19 188 TYR A CA 1
ATOM 1463 C C . TYR A 1 188 ? 20.995 11.362 -26.753 1.00 96.19 188 TYR A C 1
ATOM 1465 O O . TYR A 1 188 ? 21.534 11.969 -25.829 1.00 96.19 188 TYR A O 1
ATOM 1473 N N . ASN A 1 189 ? 21.680 10.610 -27.625 1.00 95.06 189 ASN A N 1
ATOM 1474 C CA . ASN A 1 189 ? 23.124 10.398 -27.596 1.00 95.06 189 ASN A CA 1
ATOM 1475 C C . ASN A 1 189 ? 23.646 10.016 -26.187 1.00 95.06 189 ASN A C 1
ATOM 1477 O O . ASN A 1 189 ? 24.467 10.751 -25.621 1.00 95.06 189 ASN A O 1
ATOM 1481 N N . PRO A 1 190 ? 23.158 8.906 -25.590 1.00 94.38 190 PRO A N 1
ATOM 1482 C CA . PRO A 1 190 ? 23.495 8.530 -24.220 1.00 94.38 190 PRO A CA 1
ATOM 1483 C C . PRO A 1 190 ? 25.004 8.333 -24.044 1.00 94.38 190 PRO A C 1
ATOM 1485 O O . PRO A 1 190 ? 25.684 7.764 -24.897 1.00 94.38 190 PRO A O 1
ATOM 1488 N N . GLN A 1 191 ? 25.531 8.825 -22.923 1.00 95.06 191 GLN A N 1
ATOM 1489 C CA . GLN A 1 191 ? 26.959 8.776 -22.605 1.00 95.06 191 GLN A CA 1
ATOM 1490 C C . GLN A 1 191 ? 27.242 7.765 -21.495 1.00 95.06 191 GLN A C 1
ATOM 1492 O O . GLN A 1 191 ? 26.355 7.377 -20.735 1.00 95.06 191 GLN A O 1
ATOM 1497 N N . ASN A 1 192 ? 28.507 7.359 -21.364 1.00 93.62 192 ASN A N 1
ATOM 1498 C CA . ASN A 1 192 ? 28.913 6.498 -20.259 1.00 93.62 192 ASN A CA 1
ATOM 1499 C C . ASN A 1 192 ? 28.558 7.151 -18.909 1.00 93.62 192 ASN A C 1
ATOM 1501 O O . ASN A 1 192 ? 28.842 8.328 -18.693 1.00 93.62 192 ASN A O 1
ATOM 1505 N N . GLY A 1 193 ? 27.936 6.378 -18.019 1.00 93.00 193 GLY A N 1
ATOM 1506 C CA . GLY A 1 193 ? 27.414 6.840 -16.731 1.00 93.00 193 GLY A CA 1
ATOM 1507 C C . GLY A 1 193 ? 25.955 7.306 -16.752 1.00 93.00 193 GLY A C 1
ATOM 1508 O O . GLY A 1 193 ? 25.393 7.514 -15.681 1.00 93.00 193 GLY A O 1
ATOM 1509 N N . TRP A 1 194 ? 25.317 7.415 -17.922 1.00 96.31 194 TRP A N 1
ATOM 1510 C CA . TRP A 1 194 ? 23.863 7.576 -17.998 1.00 96.31 194 TRP A CA 1
ATOM 1511 C C . TRP A 1 194 ? 23.161 6.268 -17.620 1.00 96.31 194 TRP A C 1
ATOM 1513 O O . TRP A 1 194 ? 23.647 5.165 -17.898 1.00 96.31 194 TRP A O 1
ATOM 1523 N N . THR A 1 195 ? 21.995 6.387 -16.997 1.00 96.81 195 THR A N 1
ATOM 1524 C CA . THR A 1 195 ? 21.198 5.251 -16.519 1.00 96.81 195 THR A CA 1
ATOM 1525 C C . THR A 1 195 ? 19.779 5.335 -17.057 1.00 96.81 195 THR A C 1
ATOM 1527 O O . THR A 1 195 ? 19.340 6.379 -17.531 1.00 96.81 195 THR A O 1
ATOM 1530 N N . PHE A 1 196 ? 19.045 4.228 -17.010 1.00 96.62 196 PHE A N 1
ATOM 1531 C CA . PHE A 1 196 ? 17.619 4.230 -17.306 1.00 96.62 196 PHE A CA 1
ATOM 1532 C C . PHE A 1 196 ? 16.867 3.376 -16.290 1.00 96.62 196 PHE A C 1
ATOM 1534 O O . PHE A 1 196 ? 17.435 2.464 -15.689 1.00 96.62 196 PHE A O 1
ATOM 1541 N N . THR A 1 197 ? 15.587 3.678 -16.116 1.00 95.12 197 THR A N 1
ATOM 1542 C CA . THR A 1 197 ? 14.636 2.857 -15.366 1.00 95.12 197 THR A CA 1
ATOM 1543 C C . THR A 1 197 ? 13.532 2.389 -16.299 1.00 95.12 197 THR A C 1
ATOM 1545 O O . THR A 1 197 ? 13.254 3.026 -17.319 1.00 95.12 197 THR A O 1
ATOM 1548 N N . VAL A 1 198 ? 12.914 1.262 -15.960 1.00 92.75 198 VAL A N 1
ATOM 1549 C CA . VAL A 1 198 ? 11.785 0.699 -16.700 1.00 92.75 198 VAL A CA 1
ATOM 1550 C C . VAL A 1 198 ? 10.704 0.341 -15.692 1.00 92.75 198 VAL A C 1
ATOM 1552 O O . VAL A 1 198 ? 10.995 -0.278 -14.672 1.00 92.75 198 VAL A O 1
ATOM 1555 N N . ARG A 1 199 ? 9.460 0.717 -15.981 1.00 90.25 199 ARG A N 1
ATOM 1556 C CA . ARG A 1 199 ? 8.270 0.316 -15.226 1.00 90.25 199 ARG A CA 1
ATOM 1557 C C . ARG A 1 199 ? 7.337 -0.452 -16.151 1.00 90.25 199 ARG A C 1
ATOM 1559 O O . ARG A 1 199 ? 7.009 0.062 -17.216 1.00 90.25 199 ARG A O 1
ATOM 1566 N N . ALA A 1 200 ? 6.939 -1.658 -15.761 1.00 87.19 200 ALA A N 1
ATOM 1567 C CA . ALA A 1 200 ? 5.956 -2.447 -16.494 1.00 87.19 200 ALA A CA 1
ATOM 1568 C C . ALA A 1 200 ? 4.538 -1.950 -16.194 1.00 87.19 200 ALA A C 1
ATOM 1570 O O . ALA A 1 200 ? 4.224 -1.608 -15.053 1.00 87.19 200 ALA A O 1
ATOM 1571 N N . GLU A 1 201 ? 3.687 -1.901 -17.214 1.00 82.69 201 GLU A N 1
ATOM 1572 C CA . GLU A 1 201 ? 2.323 -1.385 -17.130 1.00 82.69 201 GLU A CA 1
ATOM 1573 C C . GLU A 1 201 ? 1.351 -2.253 -17.947 1.00 82.69 201 GLU A C 1
ATOM 1575 O O . GLU A 1 201 ? 1.723 -2.941 -18.906 1.00 82.69 201 GLU A O 1
ATOM 1580 N N . THR A 1 202 ? 0.078 -2.217 -17.553 1.00 74.50 202 THR A N 1
ATOM 1581 C CA . THR A 1 202 ? -1.041 -2.683 -18.377 1.00 74.50 202 THR A CA 1
ATOM 1582 C C . THR A 1 202 ? -1.674 -1.472 -19.077 1.00 74.50 202 THR A C 1
ATOM 1584 O O . THR A 1 202 ? -1.676 -0.375 -18.525 1.00 74.50 202 THR A O 1
ATOM 1587 N N . ASN A 1 203 ? -2.201 -1.637 -20.296 1.00 62.69 203 ASN A N 1
ATOM 1588 C CA . ASN A 1 203 ? -3.006 -0.652 -21.030 1.00 62.69 203 ASN A CA 1
ATOM 1589 C C . ASN A 1 203 ? -4.309 -0.383 -20.260 1.00 62.69 203 ASN A C 1
ATOM 1591 O O . ASN A 1 203 ? -5.375 -0.886 -20.615 1.00 62.69 203 ASN A O 1
ATOM 1595 N N . GLY A 1 204 ? -4.202 0.398 -19.192 1.00 46.81 204 GLY A N 1
ATOM 1596 C CA . GLY A 1 204 ? -5.283 0.767 -18.296 1.00 46.81 204 GLY A CA 1
ATOM 1597 C C . GLY A 1 204 ? -4.875 2.002 -17.503 1.00 46.81 204 GLY A C 1
ATOM 1598 O O . GLY A 1 204 ? -4.202 1.888 -16.486 1.00 46.81 204 GLY A O 1
ATOM 1599 N N . ASP A 1 205 ? -5.258 3.169 -18.026 1.00 38.47 205 ASP A N 1
ATOM 1600 C CA . ASP A 1 205 ? -5.281 4.492 -17.395 1.00 38.47 205 ASP A CA 1
ATOM 1601 C C . ASP A 1 205 ? -4.319 4.712 -16.217 1.00 38.47 205 ASP A C 1
ATOM 1603 O O . ASP A 1 205 ? -4.658 4.544 -15.039 1.00 38.47 205 ASP A O 1
ATOM 1607 N N . LEU A 1 206 ? -3.142 5.249 -16.552 1.00 37.00 206 LEU A N 1
ATOM 1608 C CA . LEU A 1 206 ? -2.354 6.093 -15.662 1.00 37.00 206 LEU A CA 1
ATOM 1609 C C . LEU A 1 206 ? -3.192 7.319 -15.255 1.00 37.00 206 LEU A C 1
ATOM 1611 O O . LEU A 1 206 ? -2.983 8.432 -15.732 1.00 37.00 206 LEU A O 1
ATOM 1615 N N . ASN A 1 207 ? -4.115 7.149 -14.311 1.00 33.25 207 ASN A N 1
ATOM 1616 C CA . ASN A 1 207 ? -4.460 8.234 -13.401 1.00 33.25 207 ASN A CA 1
ATOM 1617 C C . ASN A 1 207 ? -3.281 8.410 -12.436 1.00 33.25 207 ASN A C 1
ATOM 1619 O O . ASN A 1 207 ? -3.352 8.064 -11.258 1.00 33.25 207 ASN A O 1
ATOM 1623 N N . ASP A 1 208 ? -2.182 8.930 -12.981 1.00 32.03 208 ASP A N 1
ATOM 1624 C CA . ASP A 1 208 ? -1.042 9.454 -12.244 1.00 32.03 208 ASP A CA 1
ATOM 1625 C C . ASP A 1 208 ? -1.497 10.768 -11.591 1.00 32.03 208 ASP A C 1
ATOM 1627 O O . ASP A 1 208 ? -1.349 11.865 -12.134 1.00 32.03 208 ASP A O 1
ATOM 1631 N N . LYS A 1 209 ? -2.178 10.652 -10.448 1.00 31.36 209 LYS A N 1
ATOM 1632 C CA . LYS A 1 209 ? -2.358 11.785 -9.545 1.00 31.36 209 LYS A CA 1
ATOM 1633 C C . LYS A 1 209 ? -1.178 11.787 -8.586 1.00 31.36 209 LYS A C 1
ATOM 1635 O O . LYS A 1 209 ? -1.180 11.069 -7.589 1.00 31.36 209 LYS A O 1
ATOM 1640 N N . ARG A 1 210 ? -0.181 12.584 -8.973 1.00 30.09 210 ARG A N 1
ATOM 1641 C CA . ARG A 1 210 ? 0.797 13.206 -8.075 1.00 30.09 210 ARG A CA 1
ATOM 1642 C C . ARG A 1 210 ? 0.135 13.797 -6.834 1.00 30.09 210 ARG A C 1
ATOM 1644 O O . ARG A 1 210 ? -0.998 14.318 -6.971 1.00 30.09 210 ARG A O 1
#

Sequence (210 aa):
MKTKSRNLIVVFLMVFAFVCGVFAVTPLTANAAERADRDIVAVDSGNSFNMRLSAGGVLTWDEVTGATGYKVVLLNSMGQSIREWDNDLTNNSRVLPFIVEMDNSKYDSGRYTIEVIAKDTNKKASMSYYYTSNVDKLEEPHNLKWLGNNAAWEYVDGANVYTVSLYNFEGVVATKTVTECPVDLSEYNPQNGWTFTVRAETNGDLNDKR

Secondary structure (DSSP, 8-state):
---------------------------------B-TT-----EE--STT--EE-TTS-EE----TT-S-EEEEEE-TTS-EEEEE-S--TTT--EE-HHHHHHHTTPPSEEEEEEEEETTSS-EEEEEEEE--SBPPPPPP-S-EEETTEEE-PPPTT--EEEEEEEETTEEEEEEEESSSSEE-GGG---TT-EEEEEEE-SS------

pLDDT: mean 79.48, std 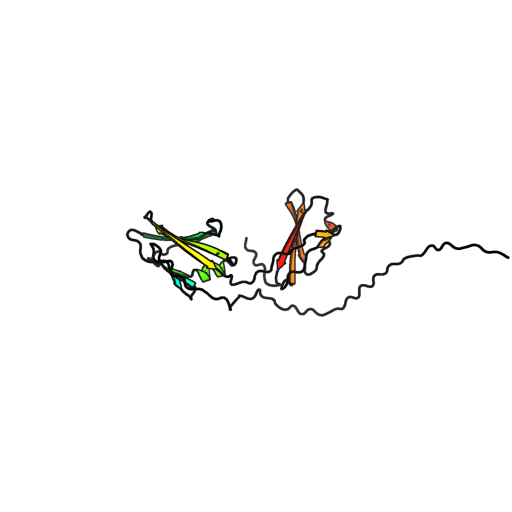22.74, range [30.09, 98.0]

Foldseek 3Di:
DDDDDDDDDDDPPDDPDDPPPPDPPPPPQPDLQQQPPDFQDWDQAPKPFRWIQDSQQKIFTHDDPQFQEKKKFKAAPVRDTPDIDPPDPNVNGRMDSHLVVCAVVQDAFAKIKIKMDRPRDPDIDIDIDGDHYSGDAWDFWDPWDDPDQWTFTDDIPPFQKKWKFKADPVGTPDIDIDRDPTDGPVVVVDDPPIDMGMGGDDNHDPPVDD